Protein AF-A0A9E5BL23-F1 (afdb_monomer_lite)

Sequence (238 aa):
ISSIGPFWDANETWLVLGVGILLVAFPFAHGIVLTELYLPVAIMLAGLILRGVSFDFRAKVNLAQKPLWNFLFYFGSLVTAVSQGVMIGRHIIGYESGVLGWVFAALVGICLPAGYALLGATWLIMKTEGSLQLRAISWARASLWLTGLGIALISAATPYFSPEIMSRWFSYPNILWLAPIPIATAFLFLITDRALHQLKANPSQREWLPFTATVAIFWLSFFGIAYSLFPYLIVVNA

Structure (mmCIF, N/CA/C/O backbone):
data_AF-A0A9E5BL23-F1
#
_entry.id   AF-A0A9E5BL23-F1
#
loop_
_atom_site.group_PDB
_atom_site.id
_atom_site.type_symbol
_atom_site.label_atom_id
_atom_site.label_alt_id
_atom_site.label_comp_id
_atom_site.label_asym_id
_atom_site.label_entity_id
_atom_site.label_seq_id
_atom_site.pdbx_PDB_ins_code
_atom_site.Cartn_x
_atom_site.Cartn_y
_atom_site.Cartn_z
_atom_site.occupancy
_atom_site.B_iso_or_equiv
_atom_site.auth_seq_id
_atom_site.auth_comp_id
_atom_site.auth_asym_id
_atom_site.auth_atom_id
_atom_site.pdbx_PDB_model_num
ATOM 1 N N . ILE A 1 1 ? -6.843 -3.737 18.565 1.00 69.62 1 ILE A N 1
ATOM 2 C CA . ILE A 1 1 ? -5.814 -4.517 19.298 1.00 69.62 1 ILE A CA 1
ATOM 3 C C . ILE A 1 1 ? -6.341 -5.914 19.591 1.00 69.62 1 ILE A C 1
ATOM 5 O O . ILE A 1 1 ? -5.849 -6.841 18.971 1.00 69.62 1 ILE A O 1
ATOM 9 N N . SER A 1 2 ? -7.394 -6.085 20.400 1.00 79.25 2 SER A N 1
ATOM 10 C CA . SER A 1 2 ? -7.946 -7.426 20.681 1.00 79.25 2 SER A CA 1
ATOM 11 C C . SER A 1 2 ? -8.388 -8.192 19.425 1.00 79.25 2 SER A C 1
ATOM 13 O O . SER A 1 2 ? -8.199 -9.396 19.349 1.00 79.25 2 SER A O 1
ATOM 15 N N . SER A 1 3 ? -8.895 -7.492 18.403 1.00 80.25 3 SER A N 1
ATOM 16 C CA . SER A 1 3 ? -9.311 -8.091 17.125 1.00 80.25 3 SER A CA 1
ATOM 17 C C . SER A 1 3 ? -8.171 -8.610 16.239 1.00 80.25 3 SER A C 1
ATOM 19 O O . SER A 1 3 ? -8.448 -9.330 15.285 1.00 80.25 3 SER A O 1
ATOM 21 N N . ILE A 1 4 ? -6.920 -8.220 16.506 1.00 80.75 4 ILE A N 1
ATOM 22 C CA . ILE A 1 4 ? -5.746 -8.576 15.687 1.00 80.75 4 ILE A CA 1
ATOM 23 C C . ILE A 1 4 ? -4.696 -9.380 16.459 1.00 80.75 4 ILE A C 1
ATOM 25 O O . ILE A 1 4 ? -3.792 -9.921 15.837 1.00 80.75 4 ILE A O 1
ATOM 29 N N . GLY A 1 5 ? -4.812 -9.469 17.790 1.00 75.06 5 GLY A N 1
ATOM 30 C CA . GLY A 1 5 ? -3.800 -10.078 18.658 1.00 75.06 5 GLY A CA 1
ATOM 31 C C . GLY A 1 5 ? -3.347 -11.477 18.222 1.00 75.06 5 GLY A C 1
ATOM 32 O O . GLY A 1 5 ? -2.151 -11.660 18.044 1.00 75.06 5 GLY A O 1
ATOM 33 N N . PRO A 1 6 ? -4.259 -12.431 17.949 1.00 76.69 6 PRO A N 1
ATOM 34 C CA . PRO A 1 6 ? -3.874 -13.789 17.547 1.00 76.69 6 PRO A CA 1
ATOM 35 C C . PRO A 1 6 ? -3.125 -13.887 16.209 1.00 76.69 6 PRO A C 1
ATOM 37 O O . PRO A 1 6 ? -2.456 -14.881 15.955 1.00 76.69 6 PRO A O 1
ATOM 40 N N . PHE A 1 7 ? -3.263 -12.889 15.334 1.00 80.38 7 PHE A N 1
ATOM 41 C CA . PHE A 1 7 ? -2.716 -12.914 13.971 1.00 80.38 7 PHE A CA 1
ATOM 42 C C . PHE A 1 7 ? -1.472 -12.038 13.815 1.00 80.38 7 PHE A C 1
ATOM 44 O O . PHE A 1 7 ? -0.837 -12.049 12.763 1.00 80.38 7 PHE A O 1
ATOM 51 N N . TRP A 1 8 ? -1.145 -11.246 14.835 1.00 79.06 8 TRP A N 1
ATOM 52 C CA . TRP A 1 8 ? -0.067 -10.273 14.778 1.00 79.06 8 TRP A CA 1
ATOM 53 C C . TRP A 1 8 ? 1.294 -10.921 14.545 1.00 79.06 8 TRP A C 1
ATOM 55 O O . TRP A 1 8 ? 1.944 -10.620 13.544 1.00 79.06 8 TRP A O 1
ATOM 65 N N . ASP A 1 9 ? 1.672 -11.846 15.428 1.00 75.69 9 ASP A N 1
ATOM 66 C CA . ASP A 1 9 ? 2.969 -12.520 15.368 1.00 75.69 9 ASP A CA 1
ATOM 67 C C . ASP A 1 9 ? 3.116 -13.289 14.050 1.00 75.69 9 ASP A C 1
ATOM 69 O O . ASP A 1 9 ? 4.151 -13.222 13.390 1.00 75.69 9 ASP A O 1
ATOM 73 N N . ALA A 1 10 ? 2.036 -13.928 13.586 1.00 81.44 10 ALA A N 1
ATOM 74 C CA . ALA A 1 10 ? 2.005 -14.612 12.296 1.00 81.44 10 ALA A CA 1
ATOM 75 C C . ALA A 1 10 ? 2.261 -13.652 11.120 1.00 81.44 10 ALA A C 1
ATOM 77 O O . ALA A 1 10 ? 2.988 -13.998 10.190 1.00 81.44 10 ALA A O 1
ATOM 78 N N . ASN A 1 11 ? 1.730 -12.429 11.157 1.00 85.88 11 ASN A N 1
ATOM 79 C CA . ASN A 1 11 ? 1.964 -11.442 10.101 1.00 85.88 11 ASN A CA 1
ATOM 80 C C . ASN A 1 11 ? 3.426 -10.977 10.031 1.00 85.88 11 ASN A C 1
ATOM 82 O O . ASN A 1 11 ? 3.915 -10.698 8.937 1.00 85.88 11 ASN A O 1
ATOM 86 N N . GLU A 1 12 ? 4.144 -10.923 11.155 1.00 82.94 12 GLU A N 1
ATOM 87 C CA . GLU A 1 12 ? 5.575 -10.588 11.146 1.00 82.94 12 GLU A CA 1
ATOM 88 C C . GLU A 1 12 ? 6.421 -11.698 10.505 1.00 82.94 12 GLU A C 1
ATOM 90 O O . GLU A 1 12 ? 7.377 -11.402 9.783 1.00 82.94 12 GLU A O 1
ATOM 95 N N . THR A 1 13 ? 6.025 -12.968 10.664 1.00 87.94 13 THR A N 1
ATOM 96 C CA . THR A 1 13 ? 6.749 -14.096 10.048 1.00 87.94 13 THR A CA 1
ATOM 97 C C . THR A 1 13 ? 6.761 -14.044 8.521 1.00 87.94 13 THR A C 1
ATOM 99 O O . THR A 1 13 ? 7.768 -14.408 7.917 1.00 87.94 13 THR A O 1
ATOM 102 N N . TRP A 1 14 ? 5.703 -13.526 7.883 1.00 90.44 14 TRP A N 1
ATOM 103 C CA . TRP A 1 14 ? 5.644 -13.386 6.423 1.00 90.44 14 TRP A CA 1
ATOM 104 C C . TRP A 1 14 ? 6.716 -12.441 5.879 1.00 90.44 14 TRP A C 1
ATOM 106 O O . TRP A 1 14 ? 7.295 -12.711 4.827 1.00 90.44 14 TRP A O 1
ATOM 116 N N . LEU A 1 15 ? 7.011 -11.354 6.599 1.00 88.50 15 LEU A N 1
ATOM 117 C CA . LEU A 1 15 ? 8.057 -10.409 6.207 1.00 88.50 15 LEU A CA 1
ATOM 118 C C . LEU A 1 15 ? 9.433 -11.075 6.273 1.00 88.50 15 LEU A C 1
ATOM 120 O O . LEU A 1 15 ? 10.205 -10.994 5.318 1.00 88.50 15 LEU A O 1
ATOM 124 N N . VAL A 1 16 ? 9.717 -11.771 7.377 1.00 90.06 16 VAL A N 1
ATOM 125 C CA . VAL A 1 16 ? 10.986 -12.487 7.573 1.00 90.06 16 VAL A CA 1
ATOM 126 C C . VAL A 1 16 ? 11.158 -13.583 6.522 1.00 90.06 16 VAL A C 1
ATOM 128 O O . VAL A 1 16 ? 12.227 -13.701 5.924 1.00 90.06 16 VAL A O 1
ATOM 131 N N . LEU A 1 17 ? 10.093 -14.339 6.244 1.00 92.94 17 LEU A N 1
ATOM 132 C CA . LEU A 1 17 ? 10.084 -15.365 5.207 1.00 92.94 17 LEU A CA 1
ATOM 133 C C . LEU A 1 17 ? 10.371 -14.767 3.825 1.00 92.94 17 LEU A C 1
ATOM 135 O O . LEU A 1 17 ? 11.197 -15.308 3.096 1.00 92.94 17 LEU A O 1
ATOM 139 N N . GLY A 1 18 ? 9.743 -13.641 3.474 1.00 89.94 18 GLY A N 1
ATOM 140 C CA . GLY A 1 18 ? 9.972 -12.964 2.195 1.00 89.94 18 GLY A CA 1
ATOM 141 C C . GLY A 1 18 ? 11.434 -12.550 1.995 1.00 89.94 18 GLY A C 1
ATOM 142 O O . GLY A 1 18 ? 12.009 -12.815 0.939 1.00 89.94 18 GLY A O 1
ATOM 143 N N . VAL A 1 19 ? 12.062 -11.972 3.025 1.00 90.75 19 VAL A N 1
ATOM 144 C CA . VAL A 1 19 ? 13.492 -11.612 2.996 1.00 90.75 19 VAL A CA 1
ATOM 145 C C . VAL A 1 19 ? 14.374 -12.860 2.892 1.00 90.75 19 VAL A C 1
ATOM 147 O O . VAL A 1 19 ? 15.302 -12.889 2.084 1.00 90.75 19 VAL A O 1
ATOM 150 N N . GLY A 1 20 ? 14.065 -13.913 3.655 1.00 93.00 20 GLY A N 1
ATOM 151 C CA . GLY A 1 20 ? 14.799 -15.180 3.617 1.00 93.00 20 GLY A CA 1
ATOM 152 C C . GLY A 1 20 ? 14.733 -15.870 2.252 1.00 93.00 20 GLY A C 1
ATOM 153 O O . GLY A 1 20 ? 15.757 -16.325 1.745 1.00 93.00 20 GLY A O 1
ATOM 154 N N . ILE A 1 21 ? 13.557 -15.893 1.616 1.00 93.94 21 ILE A N 1
ATOM 155 C CA . ILE A 1 21 ? 13.384 -16.436 0.262 1.00 93.94 21 ILE A CA 1
ATOM 156 C C . ILE A 1 21 ? 14.199 -15.622 -0.743 1.00 93.94 21 ILE A C 1
ATOM 158 O O . ILE A 1 21 ? 14.901 -16.214 -1.560 1.00 93.94 21 ILE A O 1
ATOM 162 N N . LEU A 1 22 ? 14.150 -14.287 -0.675 1.00 91.88 22 LEU A N 1
ATOM 163 C CA . LEU A 1 22 ? 14.922 -13.431 -1.578 1.00 91.88 22 LEU A CA 1
ATOM 164 C C . LEU A 1 22 ? 16.430 -13.690 -1.441 1.00 91.88 22 LEU A C 1
ATOM 166 O O . LEU A 1 22 ? 17.118 -13.813 -2.450 1.00 91.88 22 LEU A O 1
ATOM 170 N N . LEU A 1 23 ? 16.929 -13.830 -0.209 1.00 93.44 23 LEU A N 1
ATOM 171 C CA . LEU A 1 23 ? 18.334 -14.133 0.069 1.00 93.44 23 LEU A CA 1
ATOM 172 C C . LEU A 1 23 ? 18.762 -15.498 -0.488 1.00 93.44 23 LEU A C 1
ATOM 174 O O . LEU A 1 23 ? 19.822 -15.599 -1.101 1.00 93.44 23 LEU A O 1
ATOM 178 N N . VAL A 1 24 ? 17.960 -16.544 -0.267 1.00 95.50 24 VAL A N 1
ATOM 179 C CA . VAL A 1 24 ? 18.321 -17.924 -0.638 1.00 95.50 24 VAL A CA 1
ATOM 180 C C . VAL A 1 24 ? 18.142 -18.176 -2.134 1.00 95.50 24 VAL A C 1
ATOM 182 O O . VAL A 1 24 ? 19.016 -18.769 -2.761 1.00 95.50 24 VAL A O 1
ATOM 185 N N . ALA A 1 25 ? 17.026 -17.735 -2.717 1.00 94.69 25 ALA A N 1
ATOM 186 C CA . ALA A 1 25 ? 16.715 -17.989 -4.122 1.00 94.69 25 ALA A CA 1
ATOM 187 C C . ALA A 1 25 ? 17.406 -16.998 -5.074 1.00 94.69 25 ALA A C 1
ATOM 189 O O . ALA A 1 25 ? 17.759 -17.374 -6.190 1.00 94.69 25 ALA A O 1
ATOM 190 N N . PHE A 1 26 ? 17.620 -15.745 -4.648 1.00 93.69 26 PHE A N 1
ATOM 191 C CA . PHE A 1 26 ? 18.145 -14.667 -5.495 1.00 93.69 26 PHE A CA 1
ATOM 192 C C . PHE A 1 26 ? 19.177 -13.786 -4.761 1.00 93.69 26 PHE A C 1
ATOM 194 O O . PHE A 1 26 ? 18.980 -12.574 -4.623 1.00 93.69 26 PHE A O 1
ATOM 201 N N . PRO A 1 27 ? 20.321 -14.349 -4.326 1.00 92.94 27 PRO A N 1
ATOM 202 C CA . PRO A 1 27 ? 21.291 -13.651 -3.475 1.00 92.94 27 PRO A CA 1
ATOM 203 C C . PRO A 1 27 ? 21.852 -12.365 -4.100 1.00 92.94 27 PRO A C 1
ATOM 205 O O . PRO A 1 27 ? 22.079 -11.380 -3.398 1.00 92.94 27 PRO A O 1
ATOM 208 N N . PHE A 1 28 ? 22.034 -12.335 -5.425 1.00 91.06 28 PHE A N 1
ATOM 209 C CA . PHE A 1 28 ? 22.492 -11.134 -6.130 1.00 91.06 28 PHE A CA 1
ATOM 210 C C . PHE A 1 28 ? 21.448 -10.007 -6.089 1.00 91.06 28 PHE A C 1
ATOM 212 O O . PHE A 1 28 ? 21.776 -8.867 -5.759 1.00 91.06 28 PHE A O 1
ATOM 219 N N . ALA A 1 29 ? 20.177 -10.333 -6.353 1.00 90.56 29 ALA A N 1
ATOM 220 C CA . ALA A 1 29 ? 19.086 -9.367 -6.267 1.00 90.56 29 ALA A CA 1
ATOM 221 C C . ALA A 1 29 ? 18.902 -8.868 -4.826 1.00 90.56 29 ALA A C 1
ATOM 223 O O . ALA A 1 29 ? 18.747 -7.669 -4.612 1.00 90.56 29 ALA A O 1
ATOM 224 N N . HIS A 1 30 ? 18.998 -9.765 -3.837 1.00 92.38 30 HIS A N 1
ATOM 225 C CA . HIS A 1 30 ? 18.982 -9.403 -2.420 1.00 92.38 30 HIS A CA 1
ATOM 226 C C . HIS A 1 30 ? 20.052 -8.352 -2.083 1.00 92.38 30 HIS A C 1
ATOM 228 O O . HIS A 1 30 ? 19.751 -7.375 -1.399 1.00 92.38 30 HIS A O 1
ATOM 234 N N . GLY A 1 31 ? 21.282 -8.528 -2.581 1.00 92.00 31 GLY A N 1
ATOM 235 C CA . GLY A 1 31 ? 22.375 -7.574 -2.386 1.00 92.00 31 GLY A CA 1
ATOM 236 C C . GLY A 1 31 ? 22.027 -6.172 -2.887 1.00 92.00 31 GLY A C 1
ATOM 237 O O . GLY A 1 31 ? 22.097 -5.218 -2.119 1.00 92.00 31 GLY A O 1
ATOM 238 N N . ILE A 1 32 ? 21.568 -6.057 -4.138 1.00 92.00 32 ILE A N 1
ATOM 239 C CA . ILE A 1 32 ? 21.189 -4.766 -4.738 1.00 92.00 32 ILE A CA 1
ATOM 240 C C . ILE A 1 32 ? 20.042 -4.114 -3.961 1.00 92.00 32 ILE A C 1
ATOM 242 O O . ILE A 1 32 ? 20.137 -2.950 -3.574 1.00 92.00 32 ILE A O 1
ATOM 246 N N . VAL A 1 33 ? 18.970 -4.870 -3.700 1.00 92.56 33 VAL A N 1
ATOM 247 C CA . VAL A 1 33 ? 17.777 -4.368 -3.003 1.00 92.56 33 VAL A CA 1
ATOM 248 C C . VAL A 1 33 ? 18.148 -3.827 -1.623 1.00 92.56 33 VAL A C 1
ATOM 250 O O . VAL A 1 33 ? 17.702 -2.743 -1.256 1.00 92.56 33 VAL A O 1
ATOM 253 N N . LEU A 1 34 ? 18.969 -4.553 -0.858 1.00 91.19 34 LEU A N 1
ATOM 254 C CA . LEU A 1 34 ? 19.358 -4.136 0.488 1.00 91.19 34 LEU A CA 1
ATOM 255 C C . LEU A 1 34 ? 20.302 -2.930 0.474 1.00 91.19 34 LEU A C 1
ATOM 257 O O . LEU A 1 34 ? 20.190 -2.079 1.352 1.00 91.19 34 LEU A O 1
ATOM 261 N N . THR A 1 35 ? 21.200 -2.827 -0.509 1.00 93.06 35 THR A N 1
ATOM 262 C CA . THR A 1 35 ? 22.071 -1.655 -0.667 1.00 93.06 35 THR A CA 1
ATOM 263 C C . THR A 1 35 ? 21.257 -0.404 -0.996 1.00 93.06 35 THR A C 1
ATOM 265 O O . THR A 1 35 ? 21.390 0.609 -0.312 1.00 93.06 35 THR A O 1
ATOM 268 N N . GLU A 1 36 ? 20.358 -0.487 -1.976 1.00 93.38 36 GLU A N 1
ATOM 269 C CA . GLU A 1 36 ? 19.529 0.644 -2.411 1.00 93.38 36 GLU A CA 1
ATOM 270 C C . GLU A 1 36 ? 18.476 1.058 -1.376 1.00 93.38 36 GLU A C 1
ATOM 272 O O . GLU A 1 36 ? 18.097 2.227 -1.279 1.00 93.38 36 GLU A O 1
ATOM 277 N N . LEU A 1 37 ? 17.986 0.101 -0.586 1.00 94.56 37 LEU A N 1
ATOM 278 C CA . LEU A 1 37 ? 16.935 0.319 0.407 1.00 94.56 37 LEU A CA 1
ATOM 279 C C . LEU A 1 37 ? 17.451 0.280 1.848 1.00 94.56 37 LEU A C 1
ATOM 281 O O . LEU A 1 37 ? 16.637 0.195 2.767 1.00 94.56 37 LEU A O 1
ATOM 285 N N . TYR A 1 38 ? 18.765 0.392 2.067 1.00 94.31 38 TYR A N 1
ATOM 286 C CA . TYR A 1 38 ? 19.376 0.276 3.396 1.00 94.31 38 TYR A CA 1
ATOM 287 C C . TYR A 1 38 ? 18.695 1.181 4.430 1.00 94.31 38 TYR A C 1
ATOM 289 O O . TYR A 1 38 ? 18.251 0.717 5.483 1.00 94.31 38 TYR A O 1
ATOM 297 N N . LEU A 1 39 ? 18.557 2.472 4.110 1.00 94.62 39 LEU A N 1
ATOM 298 C CA . LEU A 1 39 ? 17.979 3.448 5.030 1.00 94.62 39 LEU A CA 1
ATOM 299 C C . LEU A 1 39 ? 16.469 3.217 5.266 1.00 94.62 39 LEU A C 1
ATOM 301 O O . LEU A 1 39 ? 16.077 3.122 6.432 1.00 94.62 39 LEU A O 1
ATOM 305 N N . PRO A 1 40 ? 15.614 3.056 4.230 1.00 95.31 40 PRO A N 1
ATOM 306 C CA . PRO A 1 40 ? 14.214 2.672 4.429 1.00 95.31 40 PRO A CA 1
ATOM 307 C C . PRO A 1 40 ? 14.029 1.394 5.257 1.00 95.31 40 PRO A C 1
ATOM 309 O O . PRO A 1 40 ? 13.174 1.371 6.144 1.00 95.31 40 PRO A O 1
ATOM 312 N N . VAL A 1 41 ? 14.846 0.360 5.019 1.00 95.44 41 VAL A N 1
ATOM 313 C CA . VAL A 1 41 ? 14.803 -0.909 5.762 1.00 95.44 41 VAL A CA 1
ATOM 314 C C . VAL A 1 41 ? 15.188 -0.696 7.224 1.00 95.44 41 VAL A C 1
ATOM 316 O O . VAL A 1 41 ? 14.463 -1.147 8.107 1.00 95.44 41 VAL A O 1
ATOM 319 N N . ALA A 1 42 ? 16.267 0.036 7.510 1.00 96.38 42 ALA A N 1
ATOM 320 C CA . ALA A 1 42 ? 16.677 0.336 8.882 1.00 96.38 42 ALA A CA 1
ATOM 321 C C . ALA A 1 42 ? 15.578 1.085 9.659 1.00 96.38 42 ALA 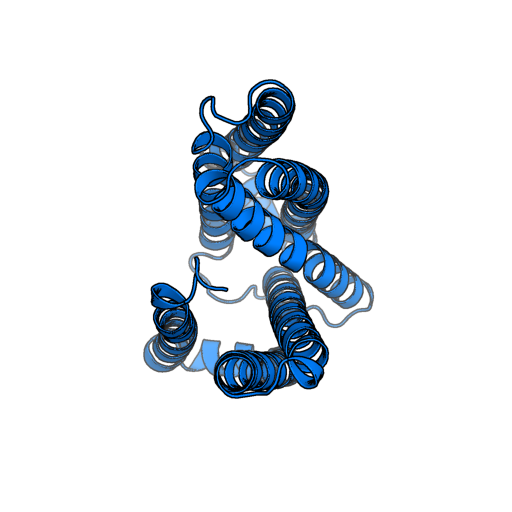A C 1
ATOM 323 O O . ALA A 1 42 ? 15.244 0.720 10.789 1.00 96.38 42 ALA A O 1
ATOM 324 N N . ILE A 1 43 ? 14.954 2.086 9.029 1.00 97.19 43 ILE A N 1
ATOM 325 C CA . ILE A 1 43 ? 13.832 2.837 9.611 1.00 97.19 43 ILE A CA 1
ATOM 326 C C . ILE A 1 43 ? 12.613 1.924 9.817 1.00 97.19 43 ILE A C 1
ATOM 328 O O . ILE A 1 43 ? 11.962 1.983 10.862 1.00 97.19 43 ILE A O 1
ATOM 332 N N . MET A 1 44 ? 12.318 1.046 8.852 1.00 96.12 44 MET A N 1
ATOM 333 C CA . MET A 1 44 ? 11.226 0.077 8.952 1.00 96.12 44 MET A CA 1
ATOM 334 C C . MET A 1 44 ? 11.418 -0.858 10.151 1.00 96.12 44 MET A C 1
ATOM 336 O O . MET A 1 44 ? 10.468 -1.062 10.907 1.00 96.12 44 MET A O 1
ATOM 340 N N . LEU A 1 45 ? 12.632 -1.389 10.343 1.00 95.38 45 LEU A N 1
ATOM 341 C CA . LEU A 1 45 ? 12.984 -2.266 11.464 1.00 95.38 45 LEU A CA 1
ATOM 342 C C . LEU A 1 45 ? 12.837 -1.550 12.809 1.00 95.38 45 LEU A C 1
ATOM 344 O O . LEU A 1 45 ? 12.245 -2.109 13.730 1.00 95.38 45 LEU A O 1
ATOM 348 N N . ALA A 1 46 ? 13.293 -0.298 12.918 1.00 96.81 46 ALA A N 1
ATOM 349 C CA . ALA A 1 46 ? 13.080 0.507 14.120 1.00 96.81 46 ALA A CA 1
ATOM 350 C C . ALA A 1 46 ? 11.579 0.696 14.424 1.00 96.81 46 ALA A C 1
ATOM 352 O O . ALA A 1 46 ? 11.153 0.550 15.572 1.00 96.81 46 ALA A O 1
ATOM 353 N N . GLY A 1 47 ? 10.767 0.950 13.391 1.00 96.38 47 GLY A N 1
ATOM 354 C CA . GLY A 1 47 ? 9.308 1.017 13.504 1.00 96.38 47 GLY A CA 1
ATOM 355 C C . GLY A 1 47 ? 8.685 -0.300 13.977 1.00 96.38 47 GLY A C 1
ATOM 356 O O . GLY A 1 47 ? 7.858 -0.284 14.889 1.00 96.38 47 GLY A O 1
ATOM 357 N N . LEU A 1 48 ? 9.128 -1.439 13.430 1.00 94.12 48 LEU A N 1
ATOM 358 C CA . LEU A 1 48 ? 8.661 -2.776 13.816 1.00 94.12 48 LEU A CA 1
ATOM 359 C C . LEU A 1 48 ? 8.992 -3.094 15.278 1.00 94.12 48 LEU A C 1
ATOM 361 O O . LEU A 1 48 ? 8.111 -3.535 16.014 1.00 94.12 48 LEU A O 1
ATOM 365 N N . ILE A 1 49 ? 10.216 -2.794 15.724 1.00 94.19 49 ILE A N 1
ATOM 366 C CA . ILE A 1 49 ? 10.629 -2.961 17.125 1.00 94.19 49 ILE A CA 1
ATOM 367 C C . ILE A 1 49 ? 9.736 -2.120 18.040 1.00 94.19 49 ILE A C 1
ATOM 369 O O . ILE A 1 49 ? 9.172 -2.637 19.004 1.00 94.19 49 ILE A O 1
ATOM 373 N N . LEU A 1 50 ? 9.555 -0.832 17.724 1.00 94.56 50 LEU A N 1
ATOM 374 C CA . LEU A 1 50 ? 8.729 0.062 18.534 1.00 94.56 50 LEU A CA 1
ATOM 375 C C . LEU A 1 50 ? 7.286 -0.445 18.641 1.00 94.56 50 LEU A C 1
ATOM 377 O O . LEU A 1 50 ? 6.679 -0.412 19.713 1.00 94.56 50 LEU A O 1
ATOM 381 N N . ARG A 1 51 ? 6.748 -0.931 17.524 1.00 91.69 51 ARG A N 1
ATOM 382 C CA . ARG A 1 51 ? 5.401 -1.484 17.394 1.00 91.69 51 ARG A CA 1
ATOM 383 C C . ARG A 1 51 ? 5.219 -2.747 18.244 1.00 91.69 51 ARG A C 1
ATOM 385 O O . ARG A 1 51 ? 4.252 -2.807 19.003 1.00 91.69 51 ARG A O 1
ATOM 392 N N . GLY A 1 52 ? 6.158 -3.694 18.173 1.00 89.81 52 GLY A N 1
ATOM 393 C CA . GLY A 1 52 ? 6.148 -4.935 18.958 1.00 89.81 52 GLY A CA 1
ATOM 394 C C . GLY A 1 52 ? 6.270 -4.680 20.461 1.00 89.81 52 GLY A C 1
ATOM 395 O O . GLY A 1 52 ? 5.404 -5.086 21.234 1.00 89.81 52 GLY A O 1
ATOM 396 N N . VAL A 1 53 ? 7.264 -3.884 20.875 1.00 91.50 53 VAL A N 1
ATOM 397 C CA . VAL A 1 53 ? 7.453 -3.509 22.289 1.00 91.50 53 VAL A CA 1
ATOM 398 C C . VAL A 1 53 ? 6.207 -2.810 22.836 1.00 91.50 53 VAL A C 1
ATOM 400 O O . VAL A 1 53 ? 5.746 -3.112 23.937 1.00 91.50 53 VAL A O 1
ATOM 403 N N . SER A 1 54 ? 5.605 -1.908 22.058 1.00 90.50 54 SER A N 1
ATOM 404 C CA . SER A 1 54 ? 4.406 -1.191 22.497 1.00 90.50 54 SER A CA 1
ATOM 405 C C . SER A 1 54 ? 3.201 -2.105 22.697 1.00 90.50 54 SER A C 1
ATOM 407 O O . SER A 1 54 ? 2.408 -1.865 23.609 1.00 90.50 54 SER A O 1
ATOM 409 N N . PHE A 1 55 ? 3.050 -3.145 21.875 1.00 86.31 55 PHE A N 1
ATOM 410 C CA . PHE A 1 55 ? 1.956 -4.106 21.994 1.00 86.31 55 PHE A CA 1
ATOM 411 C C . PHE A 1 55 ? 2.035 -4.882 23.318 1.00 86.31 55 PHE A C 1
ATOM 413 O O . PHE A 1 55 ? 1.064 -4.890 24.083 1.00 86.31 55 PHE A O 1
ATOM 420 N N . ASP A 1 56 ? 3.213 -5.423 23.638 1.00 86.62 56 ASP A N 1
ATOM 421 C CA . ASP A 1 56 ? 3.450 -6.202 24.857 1.00 86.62 56 ASP A CA 1
ATOM 422 C C . ASP A 1 56 ? 3.369 -5.358 26.130 1.00 86.62 56 ASP A C 1
ATOM 424 O O . ASP A 1 56 ? 2.753 -5.758 27.124 1.00 86.62 56 ASP A O 1
ATOM 428 N N . PHE A 1 57 ? 3.969 -4.165 26.122 1.00 88.06 57 PHE A N 1
ATOM 429 C CA . PHE A 1 57 ? 3.982 -3.296 27.298 1.00 88.06 57 PHE A CA 1
ATOM 430 C C . PHE A 1 57 ? 2.603 -2.709 27.587 1.00 88.06 57 PHE A C 1
ATOM 432 O O . PHE A 1 57 ? 2.198 -2.632 28.748 1.00 88.06 57 PHE A O 1
ATOM 439 N N . ARG A 1 58 ? 1.813 -2.376 26.560 1.00 86.88 58 ARG A N 1
ATOM 440 C CA . ARG A 1 58 ? 0.446 -1.874 26.753 1.00 86.88 58 ARG A CA 1
ATOM 441 C C . ARG A 1 58 ? -0.434 -2.845 27.551 1.00 86.88 58 ARG A C 1
ATOM 443 O O . ARG A 1 58 ? -1.328 -2.393 28.271 1.00 86.88 58 ARG A O 1
ATOM 450 N N . ALA A 1 59 ? -0.213 -4.155 27.420 1.00 82.81 59 ALA A N 1
ATOM 451 C CA . ALA A 1 59 ? -0.950 -5.169 28.173 1.00 82.81 59 ALA A CA 1
ATOM 452 C C . ALA A 1 59 ? -0.574 -5.202 29.667 1.00 82.81 59 ALA A C 1
ATOM 454 O O . ALA A 1 59 ? -1.403 -5.583 30.489 1.00 82.81 59 ALA A O 1
ATOM 455 N N . LYS A 1 60 ? 0.644 -4.768 30.018 1.00 86.81 60 LYS A N 1
ATOM 456 C CA . LYS A 1 60 ? 1.237 -4.887 31.362 1.00 86.81 60 LYS A CA 1
ATOM 457 C C . LYS A 1 60 ? 1.189 -3.594 32.186 1.00 86.81 60 LYS A C 1
ATOM 459 O O . LYS A 1 60 ? 1.372 -3.641 33.397 1.00 86.81 60 LYS A O 1
ATOM 464 N N . VAL A 1 61 ? 0.965 -2.442 31.553 1.00 90.00 61 VAL A N 1
ATOM 465 C CA . VAL A 1 61 ? 1.040 -1.125 32.211 1.00 90.00 61 VAL A CA 1
ATOM 466 C C . VAL A 1 61 ? -0.283 -0.608 32.783 1.00 90.00 61 VAL A C 1
ATOM 468 O O . VAL A 1 61 ? -1.381 -0.899 32.294 1.00 90.00 61 VAL A O 1
ATOM 471 N N . ASN A 1 62 ? -0.150 0.254 33.795 1.00 88.06 62 ASN A N 1
ATOM 472 C CA . ASN A 1 62 ? -1.250 0.975 34.432 1.00 88.06 62 ASN A CA 1
ATOM 473 C C . ASN A 1 62 ? -2.004 1.875 33.439 1.00 88.06 62 ASN A C 1
ATOM 475 O O . ASN A 1 62 ? -1.448 2.352 32.447 1.00 88.06 62 ASN A O 1
ATOM 479 N N . LEU A 1 63 ? -3.275 2.169 33.743 1.00 85.25 63 LEU A N 1
ATOM 480 C CA . LEU A 1 63 ? -4.167 2.952 32.874 1.00 85.25 63 LEU A CA 1
ATOM 481 C C . LEU A 1 63 ? -3.575 4.306 32.446 1.00 85.25 63 LEU A C 1
ATOM 483 O O . LEU A 1 63 ? -3.726 4.680 31.286 1.00 85.25 63 LEU A O 1
ATOM 487 N N . ALA A 1 64 ? -2.844 4.987 33.334 1.00 91.00 64 ALA A N 1
ATOM 488 C CA . ALA A 1 64 ? -2.224 6.285 33.060 1.00 91.00 64 ALA A CA 1
ATOM 489 C C . ALA A 1 64 ? -1.161 6.249 31.943 1.00 91.00 64 ALA A C 1
ATOM 491 O O . ALA A 1 64 ? -0.967 7.242 31.250 1.00 91.00 64 ALA A O 1
ATOM 492 N N . GLN A 1 65 ? -0.493 5.110 31.733 1.00 89.12 65 GLN A N 1
ATOM 493 C CA . GLN A 1 65 ? 0.567 4.968 30.727 1.00 89.12 65 GLN A CA 1
ATOM 494 C C . GLN A 1 65 ? 0.049 4.425 29.388 1.00 89.12 65 GLN A C 1
ATOM 496 O O . GLN A 1 65 ? 0.734 4.532 28.372 1.00 89.12 65 GLN A O 1
ATOM 501 N N . LYS A 1 66 ? -1.171 3.870 29.339 1.00 88.56 66 LYS A N 1
ATOM 502 C CA . LYS A 1 66 ? -1.750 3.304 28.106 1.00 88.56 66 LYS A CA 1
ATOM 503 C C . LYS A 1 66 ? -1.809 4.286 26.922 1.00 88.56 66 LYS A C 1
ATOM 505 O O . LYS A 1 66 ? -1.582 3.821 25.805 1.00 88.56 66 LYS A O 1
ATOM 510 N N . PRO A 1 67 ? -2.081 5.599 27.095 1.00 92.62 67 PRO A N 1
ATOM 511 C CA . PRO A 1 67 ? -2.065 6.550 25.981 1.00 92.62 67 PRO A CA 1
ATOM 512 C C . PRO A 1 67 ? -0.701 6.655 25.291 1.00 92.62 67 PRO A C 1
ATOM 514 O O . PRO A 1 67 ? -0.652 6.667 24.064 1.00 92.62 67 PRO A O 1
ATOM 517 N N . LEU A 1 68 ? 0.393 6.649 26.061 1.00 92.75 68 LEU A N 1
ATOM 518 C CA . LEU A 1 68 ? 1.752 6.679 25.519 1.00 92.75 68 LEU A CA 1
ATOM 519 C C . LEU A 1 68 ? 2.017 5.447 24.647 1.00 92.75 68 LEU A C 1
ATOM 521 O O . LEU A 1 68 ? 2.430 5.579 23.501 1.00 92.75 68 LEU A O 1
ATOM 525 N N . TRP A 1 69 ? 1.703 4.251 25.146 1.00 92.81 69 TRP A N 1
ATOM 526 C CA . TRP A 1 69 ? 1.909 3.010 24.391 1.00 92.81 69 TRP A CA 1
ATOM 527 C C . TRP A 1 69 ? 0.989 2.884 23.171 1.00 92.81 69 TRP A C 1
ATOM 529 O O . TRP A 1 69 ? 1.403 2.345 22.150 1.00 92.81 69 TRP A O 1
ATOM 539 N N . ASN A 1 70 ? -0.234 3.428 23.226 1.00 92.69 70 ASN A N 1
ATOM 540 C CA . ASN A 1 70 ? -1.088 3.546 22.039 1.00 92.69 70 ASN A CA 1
ATOM 541 C C . ASN A 1 70 ? -0.439 4.437 20.972 1.00 92.69 70 ASN A C 1
ATOM 543 O O . ASN A 1 70 ? -0.479 4.102 19.790 1.00 92.69 70 ASN A O 1
ATOM 547 N N . PHE A 1 71 ? 0.144 5.566 21.388 1.00 94.75 71 PHE A N 1
ATOM 548 C CA . PHE A 1 71 ? 0.823 6.486 20.483 1.00 94.75 71 PHE A CA 1
ATOM 549 C C . PHE A 1 71 ? 2.074 5.852 19.869 1.00 94.75 71 PHE A C 1
ATOM 551 O O . PHE A 1 71 ? 2.232 5.905 18.655 1.00 94.75 71 PHE A O 1
ATOM 558 N N . LEU A 1 72 ? 2.919 5.196 20.669 1.00 95.50 72 LEU A N 1
ATOM 559 C CA . LEU A 1 72 ? 4.114 4.509 20.170 1.00 95.50 72 LEU A CA 1
ATOM 560 C C . LEU A 1 72 ? 3.762 3.353 19.223 1.00 95.50 72 LEU A C 1
ATOM 562 O O . LEU A 1 72 ? 4.400 3.204 18.184 1.00 95.50 72 LEU A O 1
ATOM 566 N N . PHE A 1 73 ? 2.698 2.597 19.514 1.00 93.50 73 PHE A N 1
ATOM 567 C CA . PHE A 1 73 ? 2.186 1.566 18.607 1.00 93.50 73 PHE A CA 1
ATOM 568 C C . PHE A 1 73 ? 1.730 2.160 17.266 1.00 93.50 73 PHE A C 1
ATOM 570 O O . PHE A 1 73 ? 2.070 1.636 16.202 1.00 93.50 73 PHE A O 1
ATOM 577 N N . TYR A 1 74 ? 0.976 3.262 17.307 1.00 94.94 74 TYR A N 1
ATOM 578 C CA . TYR A 1 74 ? 0.542 3.986 16.112 1.00 94.94 74 TYR A CA 1
ATOM 579 C C . TYR A 1 74 ? 1.736 4.523 15.316 1.00 94.94 74 TYR A C 1
ATOM 581 O O . TYR A 1 74 ? 1.828 4.280 14.116 1.00 94.94 74 TYR A O 1
ATOM 589 N N . PHE A 1 75 ? 2.665 5.206 15.984 1.00 96.94 75 PHE A N 1
ATOM 590 C CA . PHE A 1 75 ? 3.829 5.816 15.355 1.00 96.94 75 PHE A CA 1
ATOM 591 C C . PHE A 1 75 ? 4.742 4.762 14.725 1.00 96.94 75 PHE A C 1
ATOM 593 O O . PHE A 1 75 ? 5.095 4.894 13.558 1.00 96.94 75 PHE A O 1
ATOM 600 N N . GLY A 1 76 ? 5.046 3.674 15.441 1.00 96.31 76 GLY A N 1
ATOM 601 C CA . GLY A 1 76 ? 5.814 2.551 14.898 1.00 96.31 76 GLY A CA 1
ATOM 602 C C . GLY A 1 76 ? 5.141 1.930 13.672 1.00 96.31 76 GLY A C 1
ATOM 603 O O . GLY A 1 76 ? 5.787 1.739 12.647 1.00 96.31 76 GLY A O 1
ATOM 604 N N . SER A 1 77 ? 3.821 1.711 13.729 1.00 95.75 77 SER A N 1
ATOM 605 C CA . SER A 1 77 ? 3.047 1.200 12.586 1.00 95.75 77 SER A CA 1
ATOM 606 C C . SER A 1 77 ? 3.084 2.141 11.380 1.00 95.75 77 SER A C 1
ATOM 608 O O . SER A 1 77 ? 3.223 1.680 10.248 1.00 95.75 77 SER A O 1
ATOM 610 N N . LEU A 1 78 ? 2.970 3.452 11.616 1.00 97.25 78 LEU A N 1
ATOM 611 C CA . LEU A 1 78 ? 3.019 4.465 10.568 1.00 97.25 78 LEU A CA 1
ATOM 612 C C . LEU A 1 78 ? 4.404 4.522 9.920 1.00 97.25 78 LEU A C 1
ATOM 614 O O . LEU A 1 78 ? 4.493 4.483 8.699 1.00 97.25 78 LEU A O 1
ATOM 618 N N . VAL A 1 79 ? 5.472 4.560 10.721 1.00 97.75 79 VAL A N 1
ATOM 619 C CA . VAL A 1 79 ? 6.859 4.577 10.234 1.00 97.75 79 VAL A CA 1
ATOM 620 C C . VAL A 1 79 ? 7.146 3.341 9.384 1.00 97.75 79 VAL A C 1
ATOM 622 O O . VAL A 1 79 ? 7.626 3.475 8.262 1.00 97.75 79 VAL A O 1
ATOM 625 N N . THR A 1 80 ? 6.780 2.147 9.859 1.00 96.81 80 THR A N 1
ATOM 626 C CA . THR A 1 80 ? 6.924 0.906 9.085 1.00 96.81 80 THR A CA 1
ATOM 627 C C . THR A 1 80 ? 6.172 0.978 7.754 1.00 96.81 80 THR A C 1
ATOM 629 O O . THR A 1 80 ? 6.740 0.644 6.715 1.00 96.81 80 THR A O 1
ATOM 632 N N . ALA A 1 81 ? 4.918 1.440 7.760 1.00 97.06 81 ALA A N 1
ATOM 633 C CA . ALA A 1 81 ? 4.102 1.532 6.551 1.00 97.06 81 ALA A CA 1
ATOM 634 C C . ALA A 1 81 ? 4.648 2.550 5.538 1.00 97.06 81 ALA A C 1
ATOM 636 O O . ALA A 1 81 ? 4.686 2.269 4.341 1.00 97.06 81 ALA A O 1
ATOM 637 N N . VAL A 1 82 ? 5.100 3.715 6.012 1.00 98.12 82 VAL A N 1
ATOM 638 C CA . VAL A 1 82 ? 5.706 4.749 5.163 1.00 98.12 82 VAL A CA 1
ATOM 639 C C . VAL A 1 82 ? 6.997 4.229 4.543 1.00 98.12 82 VAL A C 1
ATOM 641 O O . VAL A 1 82 ? 7.173 4.348 3.331 1.00 98.12 82 VAL A O 1
ATOM 644 N N . SER A 1 83 ? 7.864 3.588 5.334 1.00 97.62 83 SER A N 1
ATOM 645 C CA . SER A 1 83 ? 9.092 2.978 4.819 1.00 97.62 83 SER A CA 1
ATOM 646 C C . SER A 1 83 ? 8.804 1.949 3.731 1.00 97.62 83 SER A C 1
ATOM 648 O O . SER A 1 83 ? 9.447 1.987 2.687 1.00 97.62 83 SER A O 1
ATOM 650 N N . GLN A 1 84 ? 7.803 1.081 3.915 1.00 96.56 84 GLN A N 1
ATOM 651 C CA . GLN A 1 84 ? 7.399 0.123 2.881 1.00 96.56 84 GLN A CA 1
ATOM 652 C C . GLN A 1 84 ? 6.904 0.814 1.604 1.00 96.56 84 GLN A C 1
ATOM 654 O O . GLN A 1 84 ? 7.225 0.365 0.506 1.00 96.56 84 GLN A O 1
ATOM 659 N N . GLY A 1 85 ? 6.172 1.925 1.720 1.00 96.69 85 GLY A N 1
ATOM 660 C CA . GLY A 1 85 ? 5.728 2.693 0.554 1.00 96.69 85 GLY A CA 1
ATOM 661 C C . GLY A 1 85 ? 6.895 3.329 -0.195 1.00 96.69 85 GLY A C 1
ATOM 662 O O . GLY A 1 85 ? 6.963 3.220 -1.417 1.00 96.69 85 GLY A O 1
ATOM 663 N N . VAL A 1 86 ? 7.867 3.896 0.526 1.00 97.00 86 VAL A N 1
ATOM 664 C CA . VAL A 1 86 ? 9.106 4.413 -0.075 1.00 97.00 86 VAL A CA 1
ATOM 665 C C . VAL A 1 86 ? 9.883 3.293 -0.767 1.00 97.00 86 VAL A C 1
ATOM 667 O O . VAL A 1 86 ? 10.343 3.479 -1.890 1.00 97.00 86 VAL A O 1
ATOM 670 N N . MET A 1 87 ? 9.992 2.118 -0.140 1.00 95.69 87 MET A N 1
ATOM 671 C CA . MET A 1 87 ? 10.664 0.948 -0.715 1.00 95.69 87 MET A CA 1
ATOM 672 C C . MET A 1 87 ? 10.004 0.488 -2.019 1.00 95.69 87 MET A C 1
ATOM 674 O O . MET A 1 87 ? 10.700 0.313 -3.017 1.00 95.69 87 MET A O 1
ATOM 678 N N . ILE A 1 88 ? 8.674 0.345 -2.033 1.00 94.44 88 ILE A N 1
ATOM 679 C CA . ILE A 1 88 ? 7.909 -0.017 -3.236 1.00 94.44 88 ILE A CA 1
ATOM 680 C C . ILE A 1 88 ? 8.090 1.047 -4.323 1.00 94.44 88 ILE A C 1
ATOM 682 O O . ILE A 1 88 ? 8.390 0.708 -5.465 1.00 94.44 88 ILE A O 1
ATOM 686 N N . GLY A 1 89 ? 7.970 2.331 -3.972 1.00 94.38 89 GLY A N 1
ATOM 687 C CA . GLY A 1 89 ? 8.143 3.435 -4.914 1.00 94.38 89 GLY A CA 1
ATOM 688 C C . GLY A 1 89 ? 9.533 3.452 -5.552 1.00 94.38 89 GLY A C 1
ATOM 689 O O . GLY A 1 89 ? 9.638 3.509 -6.773 1.00 94.38 89 GLY A O 1
ATOM 690 N N . ARG A 1 90 ? 10.594 3.321 -4.744 1.00 94.62 90 ARG A N 1
ATOM 691 C CA . ARG A 1 90 ? 11.992 3.228 -5.207 1.00 94.62 90 ARG A CA 1
ATOM 692 C C . ARG A 1 90 ? 12.221 2.018 -6.111 1.00 94.62 90 ARG A C 1
ATOM 694 O O . ARG A 1 90 ? 12.916 2.132 -7.114 1.00 94.62 90 ARG A O 1
ATOM 701 N N . HIS A 1 91 ? 11.641 0.874 -5.762 1.00 92.69 91 HIS A N 1
ATOM 702 C CA . HIS A 1 91 ? 11.813 -0.362 -6.516 1.00 92.69 91 HIS A CA 1
ATOM 703 C C . HIS A 1 91 ? 11.160 -0.297 -7.906 1.00 92.69 91 HIS A C 1
ATOM 705 O O . HIS A 1 91 ? 11.774 -0.692 -8.893 1.00 92.69 91 HIS A O 1
ATOM 711 N N . ILE A 1 92 ? 9.948 0.260 -7.995 1.00 90.62 92 ILE A N 1
ATOM 712 C CA . ILE A 1 92 ? 9.181 0.368 -9.249 1.00 90.62 92 ILE A CA 1
ATOM 713 C C . ILE A 1 92 ? 9.865 1.276 -10.278 1.00 90.62 92 ILE A C 1
ATOM 715 O O . ILE A 1 92 ? 9.755 1.034 -11.475 1.00 90.62 92 ILE A O 1
ATOM 719 N N . ILE A 1 93 ? 10.585 2.303 -9.825 1.00 91.19 93 ILE A N 1
ATOM 720 C CA . ILE A 1 93 ? 11.313 3.232 -10.705 1.00 91.19 93 ILE A CA 1
ATOM 721 C C . ILE A 1 93 ? 12.763 2.799 -10.972 1.00 91.19 93 ILE A C 1
ATOM 723 O O . ILE A 1 93 ? 13.559 3.596 -11.466 1.00 91.19 93 ILE A O 1
ATOM 727 N N . GLY A 1 94 ? 13.148 1.575 -10.594 1.00 90.38 94 GLY A N 1
ATOM 728 C CA . GLY A 1 94 ? 14.516 1.081 -10.788 1.00 90.38 94 GLY A CA 1
ATOM 729 C C . GLY A 1 94 ? 15.567 1.900 -10.042 1.00 90.38 94 GLY A C 1
ATOM 730 O O . GLY A 1 94 ? 16.658 2.125 -10.555 1.00 90.38 94 GLY A O 1
ATOM 731 N N . TYR A 1 95 ? 15.228 2.387 -8.845 1.00 91.94 95 TYR A N 1
ATOM 732 C CA . TYR A 1 95 ? 16.131 3.134 -7.965 1.00 91.94 95 TYR A CA 1
ATOM 733 C C . TYR A 1 95 ? 16.632 4.488 -8.509 1.00 91.94 95 TYR A C 1
ATOM 735 O O . TYR A 1 95 ? 17.617 5.025 -7.999 1.00 91.94 95 TYR A O 1
ATOM 743 N N . GLU A 1 96 ? 15.910 5.099 -9.456 1.00 87.44 96 GLU A N 1
ATOM 744 C CA . GLU A 1 96 ? 16.187 6.442 -10.002 1.00 87.44 96 GLU A CA 1
ATOM 745 C C . GLU A 1 96 ? 16.461 7.470 -8.889 1.00 87.44 96 GLU A C 1
ATOM 747 O O . GLU A 1 96 ? 15.612 7.714 -8.031 1.00 87.44 96 GLU A O 1
ATOM 752 N N . SER A 1 97 ? 17.682 8.009 -8.837 1.00 86.38 97 SER A N 1
ATOM 753 C CA . SER A 1 97 ? 18.200 8.801 -7.708 1.00 86.38 97 SER A CA 1
ATOM 754 C C . SER A 1 97 ? 17.927 10.305 -7.804 1.00 86.38 97 SER A C 1
ATOM 756 O O . SER A 1 97 ? 18.241 11.043 -6.866 1.00 86.38 97 SER A O 1
ATOM 758 N N . GLY A 1 98 ? 17.334 10.768 -8.901 1.00 90.25 98 GLY A N 1
ATOM 759 C CA . GLY A 1 98 ? 16.939 12.145 -9.116 1.00 90.25 98 GLY A CA 1
ATOM 760 C C . GLY A 1 98 ? 15.808 12.610 -8.202 1.00 90.25 98 GLY A C 1
ATOM 761 O O . GLY A 1 98 ? 15.149 11.855 -7.480 1.00 90.25 98 GLY A O 1
ATOM 762 N N . VAL A 1 99 ? 15.574 13.923 -8.231 1.00 93.06 99 VAL A N 1
ATOM 763 C CA . VAL A 1 99 ? 14.561 14.579 -7.390 1.00 93.06 99 VAL A CA 1
ATOM 764 C C . VAL A 1 99 ? 13.167 14.015 -7.670 1.00 93.06 99 VAL A C 1
ATOM 766 O O . VAL A 1 99 ? 12.401 13.787 -6.736 1.00 93.06 99 VAL A O 1
ATOM 769 N N . LEU A 1 100 ? 12.844 13.756 -8.941 1.00 91.94 100 LEU A N 1
ATOM 770 C CA . LEU A 1 100 ? 11.547 13.204 -9.331 1.00 91.94 100 LEU A CA 1
ATOM 771 C C . LEU A 1 100 ? 11.329 11.797 -8.764 1.00 91.94 100 LEU A C 1
ATOM 773 O O . LEU A 1 100 ? 10.249 11.541 -8.229 1.00 91.94 100 LEU A O 1
ATOM 777 N N . GLY A 1 101 ? 12.334 10.918 -8.806 1.00 91.94 101 GLY A N 1
ATOM 778 C CA . GLY A 1 101 ? 12.246 9.586 -8.217 1.00 91.94 101 GLY A CA 1
ATOM 779 C C . GLY A 1 101 ? 12.031 9.614 -6.705 1.00 91.94 101 GLY A C 1
ATOM 780 O O . GLY A 1 101 ? 11.177 8.892 -6.186 1.00 91.94 101 GLY A O 1
ATOM 781 N N . TRP A 1 102 ? 12.722 10.503 -5.985 1.00 93.44 102 TRP A N 1
ATOM 782 C CA . TRP A 1 102 ? 12.509 10.679 -4.543 1.00 93.44 102 TRP A CA 1
ATOM 783 C C . TRP A 1 102 ? 11.140 11.263 -4.199 1.00 93.44 102 TRP A C 1
ATOM 785 O O . TRP A 1 102 ? 10.499 10.787 -3.261 1.00 93.44 102 TRP A O 1
ATOM 795 N N . VAL A 1 103 ? 10.660 12.254 -4.958 1.00 94.88 103 VAL A N 1
ATOM 796 C CA . VAL A 1 103 ? 9.308 12.807 -4.783 1.00 94.88 103 VAL A CA 1
ATOM 797 C C . VAL A 1 103 ? 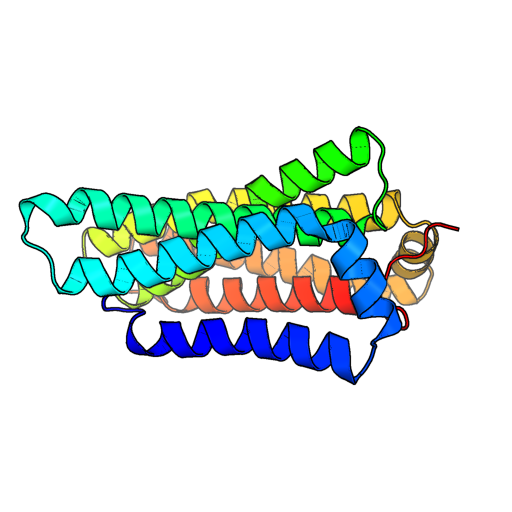8.260 11.723 -5.021 1.00 94.88 103 VAL A C 1
ATOM 799 O O . VAL A 1 103 ? 7.350 11.566 -4.208 1.00 94.88 103 VAL A O 1
ATOM 802 N N . PHE A 1 104 ? 8.410 10.926 -6.080 1.00 94.88 104 PHE A N 1
ATOM 803 C CA . PHE A 1 104 ? 7.524 9.800 -6.350 1.00 94.88 104 PHE A CA 1
ATOM 804 C C . PHE A 1 104 ? 7.537 8.781 -5.203 1.00 94.88 104 PHE A C 1
ATOM 806 O O . PHE A 1 104 ? 6.479 8.438 -4.674 1.00 94.88 104 PHE A O 1
ATOM 813 N N . ALA A 1 105 ? 8.719 8.346 -4.761 1.00 95.69 105 ALA A N 1
ATOM 814 C CA . ALA A 1 105 ? 8.844 7.398 -3.660 1.00 95.69 105 ALA A CA 1
ATOM 815 C C . ALA A 1 105 ? 8.227 7.931 -2.356 1.00 95.69 105 ALA A C 1
ATOM 817 O O . ALA A 1 105 ? 7.558 7.183 -1.645 1.00 95.69 105 ALA A O 1
ATOM 818 N N . ALA A 1 106 ? 8.385 9.224 -2.060 1.00 95.56 106 ALA A N 1
ATOM 819 C CA . ALA A 1 106 ? 7.756 9.865 -0.909 1.00 95.56 106 ALA A CA 1
ATOM 820 C C . ALA A 1 106 ? 6.222 9.900 -1.030 1.00 95.56 106 ALA A C 1
ATOM 822 O O . ALA A 1 106 ? 5.527 9.599 -0.059 1.00 95.56 106 ALA A O 1
ATOM 823 N N . LEU A 1 107 ? 5.679 10.200 -2.215 1.00 95.94 107 LEU A N 1
ATOM 824 C CA . LEU A 1 107 ? 4.234 10.172 -2.464 1.00 95.94 107 LEU A CA 1
ATOM 825 C C . LEU A 1 107 ? 3.654 8.764 -2.281 1.00 95.94 107 LEU A C 1
ATOM 827 O O . LEU A 1 107 ? 2.622 8.610 -1.623 1.00 95.94 107 LEU A O 1
ATOM 831 N N . VAL A 1 108 ? 4.332 7.729 -2.786 1.00 96.81 108 VAL A N 1
ATOM 832 C CA . VAL A 1 108 ? 3.944 6.329 -2.540 1.00 96.81 108 VAL A CA 1
ATOM 833 C C . VAL A 1 108 ? 4.063 5.988 -1.050 1.00 96.81 108 VAL A C 1
ATOM 835 O O . VAL A 1 108 ? 3.160 5.364 -0.492 1.00 96.81 108 VAL A O 1
ATOM 838 N N . GLY A 1 109 ? 5.111 6.474 -0.378 1.00 96.50 109 GLY A N 1
ATOM 839 C CA . GLY A 1 109 ? 5.296 6.417 1.076 1.00 96.50 109 GLY A CA 1
ATOM 840 C C . GLY A 1 109 ? 4.130 6.999 1.877 1.00 96.50 109 GLY A C 1
ATOM 841 O O . GLY A 1 109 ? 3.783 6.465 2.924 1.00 96.50 109 GLY A O 1
ATOM 842 N N . ILE A 1 110 ? 3.481 8.051 1.378 1.00 95.50 110 ILE A N 1
ATOM 843 C CA . ILE A 1 110 ? 2.301 8.664 2.008 1.00 95.50 110 ILE A CA 1
ATOM 844 C C . ILE A 1 110 ? 1.019 7.885 1.679 1.00 95.50 110 ILE A C 1
ATOM 846 O O . ILE A 1 110 ? 0.137 7.75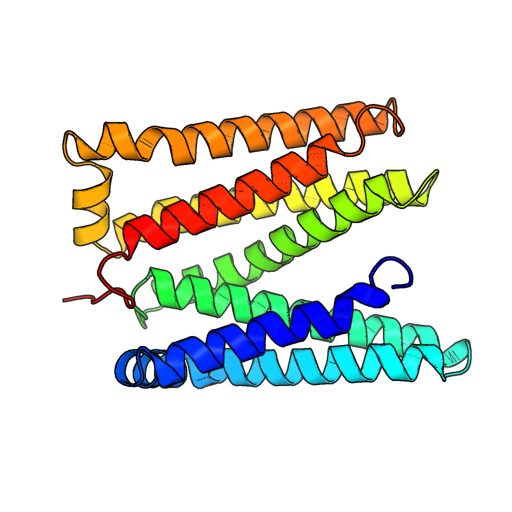5 2.530 1.00 95.50 110 ILE A O 1
ATOM 850 N N . CYS A 1 111 ? 0.903 7.341 0.464 1.00 96.56 111 CYS A N 1
ATOM 851 C CA . CYS A 1 111 ? -0.303 6.638 0.021 1.00 96.56 111 CYS A CA 1
ATOM 852 C C . CYS A 1 111 ? -0.408 5.207 0.575 1.00 96.56 111 CYS A C 1
ATOM 854 O O . CYS A 1 111 ? -1.509 4.762 0.900 1.00 96.56 111 CYS A O 1
ATOM 856 N N . LEU A 1 112 ? 0.705 4.476 0.717 1.00 96.81 112 LEU A N 1
ATOM 857 C CA . LEU A 1 112 ? 0.676 3.081 1.176 1.00 96.81 112 LEU A CA 1
ATOM 858 C C . LEU A 1 112 ? 0.085 2.908 2.594 1.00 96.81 112 LEU A C 1
ATOM 860 O O . LEU A 1 112 ? -0.752 2.018 2.770 1.00 96.81 112 LEU A O 1
ATOM 864 N N . PRO A 1 113 ? 0.405 3.759 3.594 1.00 97.56 113 PRO A N 1
ATOM 865 C CA . PRO A 1 113 ? -0.262 3.725 4.894 1.00 97.56 113 PRO A CA 1
ATOM 866 C C . PRO A 1 113 ? -1.784 3.844 4.802 1.00 97.56 113 PRO A C 1
ATOM 868 O O . PRO A 1 113 ? -2.489 3.209 5.585 1.00 97.56 113 PRO A O 1
ATOM 871 N N . ALA A 1 114 ? -2.309 4.610 3.838 1.00 97.25 114 ALA A N 1
ATOM 872 C CA . ALA A 1 114 ? -3.749 4.690 3.616 1.00 97.25 114 ALA A CA 1
ATOM 873 C C . ALA A 1 114 ? -4.321 3.351 3.133 1.00 97.25 114 ALA A C 1
ATOM 875 O O . ALA A 1 114 ? -5.389 2.957 3.591 1.00 97.25 114 ALA A O 1
ATOM 876 N N . GLY A 1 115 ? -3.584 2.611 2.305 1.00 97.19 115 GLY A N 1
ATOM 877 C CA . GLY A 1 115 ? -3.941 1.253 1.901 1.00 97.19 115 GLY A CA 1
ATOM 878 C C . GLY A 1 115 ? -4.050 0.283 3.082 1.00 97.19 115 GLY A C 1
ATOM 879 O O . GLY A 1 115 ? -5.039 -0.440 3.214 1.00 97.19 115 GLY A O 1
ATOM 880 N N . TYR A 1 116 ? -3.078 0.300 3.994 1.00 96.56 116 TYR A N 1
ATOM 881 C CA . TYR A 1 116 ? -3.150 -0.518 5.210 1.00 96.56 116 TYR A CA 1
ATOM 882 C C . TYR A 1 116 ? -4.253 -0.055 6.163 1.00 96.56 116 TYR A C 1
ATOM 884 O O . TYR A 1 116 ? -4.938 -0.886 6.763 1.00 96.56 116 TYR A O 1
ATOM 892 N N . ALA A 1 117 ? -4.478 1.256 6.270 1.00 97.31 117 ALA A N 1
ATOM 893 C CA . ALA A 1 117 ? -5.592 1.805 7.031 1.00 97.31 117 ALA A CA 1
ATOM 894 C C . ALA A 1 117 ? -6.947 1.387 6.438 1.00 97.31 117 ALA A C 1
ATOM 896 O O . ALA A 1 117 ? -7.857 1.076 7.199 1.00 97.31 117 ALA A O 1
ATOM 897 N N . LEU A 1 118 ? -7.076 1.300 5.109 1.00 98.06 118 LEU A N 1
ATOM 898 C CA . LEU A 1 118 ? -8.272 0.803 4.427 1.00 98.06 118 LEU A CA 1
ATOM 899 C C . LEU A 1 118 ? -8.533 -0.674 4.757 1.00 98.06 118 LEU A C 1
ATOM 901 O O . LEU A 1 118 ? -9.649 -1.019 5.148 1.00 98.06 118 LEU A O 1
ATOM 905 N N . LEU A 1 119 ? -7.517 -1.538 4.662 1.00 96.81 119 LEU A N 1
ATOM 906 C CA . LEU A 1 119 ? -7.625 -2.953 5.051 1.00 96.81 119 LEU A CA 1
ATOM 907 C C . LEU A 1 119 ? -8.004 -3.105 6.532 1.00 96.81 119 LEU A C 1
ATOM 909 O O . LEU A 1 119 ? -8.923 -3.848 6.873 1.00 96.81 119 LEU A O 1
ATOM 913 N N . GLY A 1 120 ? -7.341 -2.357 7.416 1.00 95.62 120 GLY A N 1
ATOM 914 C CA . GLY A 1 120 ? -7.635 -2.369 8.847 1.00 95.62 120 GLY A CA 1
ATOM 915 C C . GLY A 1 120 ? -9.036 -1.847 9.170 1.00 95.62 120 GLY A C 1
ATOM 916 O O . GLY A 1 120 ? -9.740 -2.433 9.989 1.00 95.62 120 GLY A O 1
ATOM 917 N N . ALA A 1 121 ? -9.473 -0.772 8.515 1.00 96.81 121 ALA A N 1
ATOM 918 C CA . ALA A 1 121 ? -10.789 -0.184 8.722 1.00 96.81 121 ALA A CA 1
ATOM 919 C C . ALA A 1 121 ? -11.902 -1.098 8.199 1.00 96.81 121 ALA A C 1
ATOM 921 O O . ALA A 1 121 ? -12.862 -1.345 8.920 1.00 96.81 121 ALA A O 1
ATOM 922 N N . THR A 1 122 ? -11.758 -1.666 7.000 1.00 96.94 122 THR A N 1
ATOM 923 C CA . THR A 1 122 ? -12.737 -2.619 6.449 1.00 96.94 122 THR A CA 1
ATOM 924 C C . THR A 1 122 ? -12.816 -3.913 7.258 1.00 96.94 122 THR A C 1
ATOM 926 O O . THR A 1 122 ? -13.911 -4.429 7.462 1.00 96.94 122 THR A O 1
ATOM 929 N N . TRP A 1 123 ? -11.701 -4.378 7.830 1.00 95.50 123 TRP A N 1
ATOM 930 C CA . TRP A 1 123 ? -11.715 -5.454 8.824 1.00 95.50 123 TRP A CA 1
ATOM 931 C C . TRP A 1 123 ? -12.476 -5.062 10.097 1.00 95.50 123 TRP A C 1
ATOM 933 O O . TRP A 1 123 ? -13.291 -5.833 10.596 1.00 95.50 123 TRP A O 1
ATOM 943 N N . LEU A 1 124 ? -12.244 -3.855 10.628 1.00 95.00 124 LEU A N 1
ATOM 944 C CA . LEU A 1 124 ? -12.950 -3.368 11.817 1.00 95.00 124 LEU A CA 1
ATOM 945 C C . LEU A 1 124 ? -14.456 -3.243 11.589 1.00 95.00 124 LEU A C 1
ATOM 947 O O . LEU A 1 124 ? -15.211 -3.552 12.507 1.00 95.00 124 LEU A O 1
ATOM 951 N N . ILE A 1 125 ? -14.899 -2.856 10.391 1.00 95.56 125 ILE A N 1
ATOM 952 C CA . ILE A 1 125 ? -16.327 -2.794 10.044 1.00 95.56 125 ILE A CA 1
ATOM 953 C C . ILE A 1 125 ? -17.008 -4.151 10.267 1.00 95.56 125 ILE A C 1
ATOM 955 O O . ILE A 1 125 ? -18.105 -4.178 10.805 1.00 95.56 125 ILE A O 1
ATOM 959 N N . MET A 1 126 ? -16.340 -5.263 9.941 1.00 94.06 126 MET A N 1
ATOM 960 C CA . MET A 1 126 ? -16.862 -6.626 10.140 1.00 94.06 126 MET A CA 1
ATOM 961 C C . MET A 1 126 ? -16.750 -7.143 11.584 1.00 94.06 126 MET A C 1
ATOM 963 O O . MET A 1 126 ? -17.245 -8.220 11.905 1.00 94.06 126 MET A O 1
ATOM 967 N N . LYS A 1 127 ? -15.967 -6.473 12.436 1.00 93.31 127 LYS A N 1
ATOM 968 C CA . LYS A 1 127 ? -15.627 -6.948 13.791 1.00 93.31 127 LYS A CA 1
ATOM 969 C C . LYS A 1 127 ? -16.177 -6.059 14.894 1.00 93.31 127 LYS A C 1
ATOM 971 O O . LYS A 1 127 ? -15.903 -6.314 16.065 1.00 93.31 127 LYS A O 1
ATOM 976 N N . THR A 1 128 ? -16.866 -4.984 14.540 1.00 92.94 128 THR A N 1
ATOM 977 C CA . THR A 1 128 ? -17.341 -3.980 15.487 1.00 92.94 128 THR A CA 1
ATOM 978 C C . THR A 1 128 ? -18.754 -3.564 15.132 1.00 92.94 128 THR A C 1
ATOM 980 O O . THR A 1 128 ? -19.140 -3.611 13.972 1.00 92.94 128 THR A O 1
ATOM 983 N N . GLU A 1 129 ? -19.499 -3.121 16.138 1.00 92.56 129 GLU A N 1
ATOM 984 C CA . GLU A 1 129 ? -20.880 -2.665 15.998 1.00 92.56 129 GLU A CA 1
ATOM 985 C C . GLU A 1 129 ? -21.030 -1.240 16.556 1.00 92.56 129 GLU A C 1
ATOM 987 O O . GLU A 1 129 ? -20.160 -0.719 17.270 1.00 92.56 129 GLU A O 1
ATOM 992 N N . GLY A 1 130 ? -22.144 -0.587 16.222 1.00 91.81 130 GLY A N 1
ATOM 993 C CA . GLY A 1 130 ? -22.526 0.708 16.781 1.00 91.81 130 GLY A CA 1
ATOM 994 C C . GLY A 1 130 ? -21.576 1.851 16.404 1.00 91.81 130 GLY A C 1
ATOM 995 O O . GLY A 1 130 ? -21.195 2.026 15.246 1.00 91.81 130 GLY A O 1
ATOM 996 N N . SER A 1 131 ? -21.197 2.674 17.385 1.00 93.62 131 SER A N 1
ATOM 997 C CA . SER A 1 131 ? -20.434 3.909 17.141 1.00 93.62 131 SER A CA 1
ATOM 998 C C . SER A 1 131 ? -19.031 3.658 16.581 1.00 93.62 131 SER A C 1
ATOM 1000 O O . SER A 1 131 ? -18.545 4.442 15.763 1.00 93.62 131 SER A O 1
ATOM 1002 N N . LEU A 1 132 ? -18.379 2.562 16.983 1.00 93.19 132 LEU A N 1
ATOM 1003 C CA . LEU A 1 132 ? -17.049 2.211 16.489 1.00 93.19 132 LEU A CA 1
ATOM 1004 C C . LEU A 1 132 ? -17.099 1.758 15.025 1.00 93.19 132 LEU A C 1
ATOM 1006 O O . LEU A 1 132 ? -16.244 2.172 14.243 1.00 93.19 132 LEU A O 1
ATOM 1010 N N . GLN A 1 133 ? -18.131 1.002 14.646 1.00 94.62 133 GLN A N 1
ATOM 1011 C CA . GLN A 1 133 ? -18.350 0.572 13.265 1.00 94.62 133 GLN A CA 1
ATOM 1012 C C . GLN A 1 133 ? -18.544 1.776 12.334 1.00 94.62 133 GLN A C 1
ATOM 1014 O O . GLN A 1 133 ? -17.890 1.880 11.298 1.00 94.62 133 GLN A O 1
ATOM 1019 N N . LEU A 1 134 ? -19.357 2.757 12.744 1.00 93.94 134 LEU A 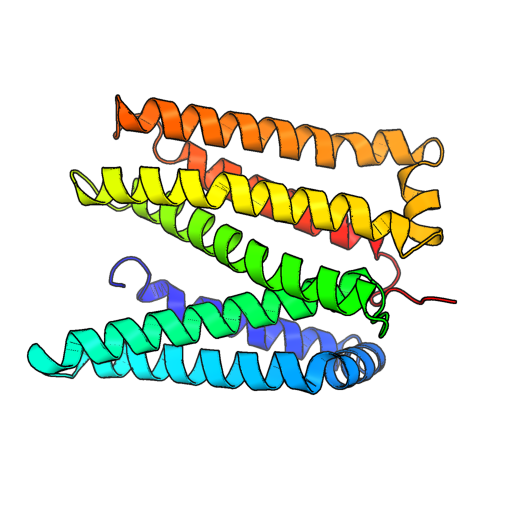N 1
ATOM 1020 C CA . LEU A 1 134 ? -19.580 3.989 11.975 1.00 93.94 134 LEU A CA 1
ATOM 1021 C C . LEU A 1 134 ? -18.295 4.807 11.774 1.00 93.94 134 LEU A C 1
ATOM 1023 O O . LEU A 1 134 ? -18.075 5.369 10.697 1.00 93.94 134 LEU A O 1
ATOM 1027 N N . ARG A 1 135 ? -17.414 4.847 12.783 1.00 95.75 135 ARG A N 1
ATOM 1028 C CA . ARG A 1 135 ? -16.084 5.466 12.658 1.00 95.75 135 ARG A CA 1
ATOM 1029 C C . ARG A 1 135 ? -15.168 4.670 11.731 1.00 95.75 135 ARG A C 1
ATOM 1031 O O . ARG A 1 135 ? -14.457 5.268 10.932 1.00 95.75 135 ARG A O 1
ATOM 1038 N N . ALA A 1 136 ? -15.210 3.342 11.786 1.00 96.19 136 ALA A N 1
ATOM 1039 C CA . ALA A 1 136 ? -14.447 2.503 10.870 1.00 96.19 136 ALA A CA 1
ATOM 1040 C C . ALA A 1 136 ? -14.872 2.731 9.408 1.00 96.19 136 ALA A C 1
ATOM 1042 O O . ALA A 1 136 ? -14.012 2.846 8.538 1.00 96.19 136 ALA A O 1
ATOM 1043 N N . ILE A 1 137 ? -16.170 2.917 9.141 1.00 95.69 137 ILE A N 1
ATOM 1044 C CA . ILE A 1 137 ? -16.672 3.274 7.804 1.00 95.69 137 ILE A CA 1
ATOM 1045 C C . ILE A 1 137 ? -16.117 4.630 7.342 1.00 95.69 137 ILE A C 1
ATOM 1047 O O . ILE A 1 137 ? -15.721 4.770 6.183 1.00 95.69 137 ILE A O 1
ATOM 1051 N N . SER A 1 138 ? -16.077 5.649 8.209 1.00 95.00 138 SER A N 1
ATOM 1052 C CA . SER A 1 138 ? -15.545 6.963 7.820 1.00 95.00 138 SER A CA 1
ATOM 1053 C C . SER A 1 138 ? -14.039 6.924 7.549 1.00 95.00 138 SER A C 1
ATOM 1055 O O . SER A 1 138 ? -13.599 7.499 6.552 1.00 95.00 138 SER A O 1
ATOM 1057 N N . TRP A 1 139 ? -13.272 6.190 8.360 1.00 96.81 139 TRP A N 1
ATOM 1058 C CA . TRP A 1 139 ? -11.847 5.952 8.123 1.00 96.81 139 TRP A CA 1
ATOM 1059 C C . TRP A 1 139 ? -11.607 5.197 6.818 1.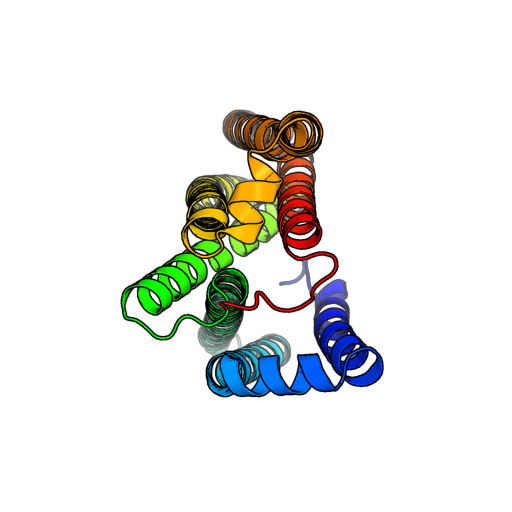00 96.81 139 TRP A C 1
ATOM 1061 O O . TRP A 1 139 ? -10.826 5.666 5.996 1.00 96.81 139 TRP A O 1
ATOM 1071 N N . ALA A 1 140 ? -12.336 4.103 6.573 1.00 97.19 140 ALA A N 1
ATOM 1072 C CA . ALA A 1 140 ? -12.227 3.332 5.337 1.00 97.19 140 ALA A CA 1
ATOM 1073 C C . ALA A 1 140 ? -12.460 4.214 4.105 1.00 97.19 140 ALA A C 1
ATOM 1075 O O . ALA A 1 140 ? -11.704 4.150 3.145 1.00 97.19 140 ALA A O 1
ATOM 1076 N N . ARG A 1 141 ? -13.457 5.103 4.140 1.00 95.12 141 ARG A N 1
ATOM 1077 C CA . ARG A 1 141 ? -13.734 6.005 3.015 1.00 95.12 141 ARG A CA 1
ATOM 1078 C C . ARG A 1 141 ? -12.636 7.030 2.765 1.00 95.12 141 ARG A C 1
ATOM 1080 O O . ARG A 1 141 ? -12.288 7.254 1.611 1.00 95.12 141 ARG A O 1
ATOM 1087 N N . ALA A 1 142 ? -12.106 7.654 3.816 1.00 94.25 142 ALA A N 1
ATOM 1088 C CA . ALA A 1 142 ? -10.994 8.592 3.671 1.00 94.25 142 ALA A CA 1
ATOM 1089 C C . ALA A 1 142 ? -9.747 7.881 3.115 1.00 94.25 142 ALA A C 1
ATOM 1091 O O . ALA A 1 142 ? -9.098 8.371 2.192 1.00 94.25 142 ALA A O 1
ATOM 1092 N N . SER A 1 143 ? -9.465 6.684 3.629 1.00 97.12 143 SER A N 1
ATOM 1093 C CA . SER A 1 143 ? -8.349 5.845 3.199 1.00 97.12 143 SER A CA 1
ATOM 1094 C C . SER A 1 143 ? -8.504 5.301 1.778 1.00 97.12 143 SER A C 1
ATOM 1096 O O . SER A 1 143 ? -7.502 5.171 1.078 1.00 97.12 143 SER A O 1
ATOM 1098 N N . LEU A 1 144 ? -9.731 5.023 1.321 1.00 97.31 144 LEU A N 1
ATOM 1099 C CA . LEU A 1 144 ? -10.002 4.500 -0.019 1.00 97.31 144 LEU A CA 1
ATOM 1100 C C . LEU A 1 144 ? -9.470 5.436 -1.106 1.00 97.31 144 LEU A C 1
ATOM 1102 O O . LEU A 1 144 ? -8.714 4.994 -1.964 1.00 97.31 144 LEU A O 1
ATOM 1106 N N . TRP A 1 145 ? -9.790 6.729 -1.037 1.00 96.00 145 TRP A N 1
ATOM 1107 C CA . TRP A 1 145 ? -9.364 7.700 -2.051 1.00 96.00 145 TRP A CA 1
ATOM 1108 C C . TRP A 1 145 ? -7.846 7.875 -2.111 1.00 96.00 145 TRP A C 1
ATOM 1110 O O . TRP A 1 145 ? -7.278 7.892 -3.201 1.00 96.00 145 TRP A O 1
ATOM 1120 N N . LEU A 1 146 ? -7.175 7.926 -0.957 1.00 95.75 146 LEU A N 1
ATOM 1121 C CA . LEU A 1 146 ? -5.709 7.964 -0.904 1.00 95.75 146 LEU A CA 1
ATOM 1122 C C . LEU A 1 146 ? -5.074 6.664 -1.426 1.00 95.75 146 LEU A C 1
ATOM 1124 O O . LEU A 1 146 ? -4.047 6.709 -2.097 1.00 95.75 146 LEU A O 1
ATOM 1128 N N . THR A 1 147 ? -5.705 5.513 -1.184 1.00 96.81 147 THR A N 1
ATOM 1129 C CA . THR A 1 147 ? -5.257 4.227 -1.745 1.00 96.81 147 THR A CA 1
ATOM 1130 C C . THR A 1 147 ? -5.393 4.220 -3.267 1.00 96.81 147 THR A C 1
ATOM 1132 O O . THR A 1 147 ? -4.460 3.840 -3.968 1.00 96.81 147 THR A O 1
ATOM 1135 N N . GLY A 1 148 ? -6.530 4.695 -3.786 1.00 96.38 148 GLY A N 1
ATOM 1136 C CA . GLY A 1 148 ? -6.766 4.836 -5.224 1.00 96.38 148 GLY A CA 1
ATOM 1137 C C . GLY A 1 148 ? -5.755 5.768 -5.888 1.00 96.38 148 GLY A C 1
ATOM 1138 O O . GLY A 1 148 ? -5.224 5.433 -6.944 1.00 96.38 148 GLY A O 1
ATOM 1139 N N . LEU A 1 149 ? -5.421 6.888 -5.235 1.00 95.56 149 LEU A N 1
ATOM 1140 C CA . LEU A 1 149 ? -4.355 7.784 -5.682 1.00 95.56 149 LEU A CA 1
ATOM 1141 C C . LEU A 1 149 ? -3.004 7.060 -5.741 1.00 95.56 149 LEU A C 1
ATOM 1143 O O . LEU A 1 149 ? -2.321 7.158 -6.752 1.00 95.56 149 LEU A O 1
ATOM 1147 N N . GLY A 1 150 ? -2.637 6.297 -4.708 1.00 95.62 150 GLY A N 1
ATOM 1148 C CA . GLY A 1 150 ? -1.396 5.517 -4.700 1.00 95.62 150 GLY A CA 1
ATOM 1149 C C . GLY A 1 150 ? -1.315 4.501 -5.842 1.00 95.62 150 GLY A C 1
ATOM 1150 O O . GLY A 1 150 ? -0.297 4.426 -6.529 1.00 95.62 150 GLY A O 1
ATOM 1151 N N . ILE A 1 151 ? -2.403 3.766 -6.095 1.00 95.88 151 ILE A N 1
ATOM 1152 C CA . ILE A 1 151 ? -2.490 2.805 -7.205 1.00 95.88 151 ILE A CA 1
ATOM 1153 C C . ILE A 1 151 ? -2.361 3.523 -8.553 1.00 95.88 151 ILE A C 1
ATOM 1155 O O . ILE A 1 151 ? -1.625 3.062 -9.426 1.00 95.88 151 ILE A O 1
ATOM 1159 N N . ALA A 1 152 ? -3.038 4.661 -8.723 1.00 94.94 152 ALA A N 1
ATOM 1160 C CA . ALA A 1 152 ? -2.960 5.459 -9.942 1.00 94.94 152 ALA A CA 1
ATOM 1161 C C . ALA A 1 152 ? -1.550 6.025 -10.168 1.00 94.94 152 ALA A C 1
ATOM 1163 O O . ALA A 1 152 ? -1.038 5.946 -11.282 1.00 94.94 152 ALA A O 1
ATOM 1164 N N . LEU A 1 153 ? -0.899 6.532 -9.115 1.00 94.31 153 LEU A N 1
ATOM 1165 C CA . LEU A 1 153 ? 0.477 7.030 -9.165 1.00 94.31 153 LEU A CA 1
ATOM 1166 C C . LEU A 1 153 ? 1.447 5.930 -9.596 1.00 94.31 153 LEU A C 1
ATOM 1168 O O . LEU A 1 153 ? 2.221 6.141 -10.523 1.00 94.31 153 LEU A O 1
ATOM 1172 N N . ILE A 1 154 ? 1.377 4.751 -8.972 1.00 93.12 154 ILE A N 1
ATOM 1173 C CA . ILE A 1 154 ? 2.201 3.597 -9.354 1.00 93.12 154 ILE A CA 1
ATOM 1174 C C . ILE A 1 154 ? 1.935 3.205 -10.810 1.00 93.12 154 ILE A C 1
ATOM 1176 O O . ILE A 1 154 ? 2.876 3.053 -11.589 1.00 93.12 154 ILE A O 1
ATOM 1180 N N . SER A 1 155 ? 0.664 3.095 -11.195 1.00 92.56 155 SER A N 1
ATOM 1181 C CA . SER A 1 155 ? 0.277 2.691 -12.549 1.00 92.56 155 SER A CA 1
ATOM 1182 C C . SER A 1 155 ? 0.748 3.688 -13.612 1.00 92.56 155 SER A C 1
ATOM 1184 O O . SER A 1 155 ? 1.116 3.278 -14.703 1.00 92.56 155 SER A O 1
ATOM 1186 N N . ALA A 1 156 ? 0.776 4.987 -13.310 1.00 91.75 156 ALA A N 1
ATOM 1187 C CA . ALA A 1 156 ? 1.259 6.011 -14.235 1.00 91.75 156 ALA A CA 1
ATOM 1188 C C . ALA A 1 156 ? 2.794 6.108 -14.270 1.00 91.75 156 ALA A C 1
ATOM 1190 O O . ALA A 1 156 ? 3.380 6.277 -15.338 1.00 91.75 156 ALA A O 1
ATOM 1191 N N . ALA A 1 157 ? 3.455 5.987 -13.117 1.00 89.94 157 ALA A N 1
ATOM 1192 C CA . ALA A 1 157 ? 4.904 6.130 -13.015 1.00 89.94 157 ALA A CA 1
ATOM 1193 C C . ALA A 1 157 ? 5.661 4.931 -13.594 1.00 89.94 157 ALA A C 1
ATOM 1195 O O . ALA A 1 157 ? 6.700 5.116 -14.220 1.00 89.94 157 ALA A O 1
ATOM 1196 N N . THR A 1 158 ? 5.135 3.714 -13.430 1.00 89.25 158 THR A N 1
ATOM 1197 C CA . THR A 1 158 ? 5.792 2.486 -13.912 1.00 89.25 158 THR A CA 1
ATOM 1198 C C . THR A 1 158 ? 6.162 2.559 -15.407 1.00 89.25 158 THR A C 1
ATOM 1200 O O . THR A 1 158 ? 7.339 2.397 -15.728 1.00 89.25 158 THR A O 1
ATOM 1203 N N . PRO A 1 159 ? 5.232 2.855 -16.339 1.00 90.12 159 PRO A N 1
ATOM 1204 C CA . PRO A 1 159 ? 5.579 2.978 -17.753 1.00 90.12 159 PRO A CA 1
ATOM 1205 C C . PRO A 1 159 ? 6.381 4.252 -18.066 1.00 90.12 159 PRO A C 1
ATOM 1207 O O . PRO A 1 159 ? 7.144 4.266 -19.025 1.00 90.12 159 PRO A O 1
ATOM 1210 N N . TYR A 1 160 ? 6.247 5.320 -17.272 1.00 89.69 160 TYR A N 1
ATOM 1211 C CA . TYR A 1 160 ? 7.026 6.548 -17.469 1.00 89.69 160 TYR A CA 1
ATOM 1212 C C . TYR A 1 160 ? 8.526 6.330 -17.219 1.00 89.69 160 TYR A C 1
ATOM 1214 O O . TYR A 1 160 ? 9.350 6.786 -18.006 1.00 89.69 160 TYR A O 1
ATOM 1222 N N . PHE A 1 161 ? 8.879 5.623 -16.141 1.00 86.94 161 PHE A N 1
ATOM 1223 C CA . PHE A 1 161 ? 10.276 5.368 -15.776 1.00 86.94 161 PHE A CA 1
ATOM 1224 C C . PHE A 1 161 ? 10.880 4.148 -16.481 1.00 86.94 161 PHE A C 1
ATOM 1226 O O . PHE A 1 161 ? 12.099 4.053 -16.561 1.00 86.94 161 PHE A O 1
ATOM 1233 N N . SER A 1 162 ? 10.063 3.239 -17.023 1.00 87.25 162 SER A N 1
ATOM 1234 C CA . SER A 1 162 ? 10.546 2.054 -17.737 1.00 87.25 162 SER A CA 1
ATOM 1235 C C . SER A 1 162 ? 9.960 1.961 -19.153 1.00 87.25 162 SER A C 1
ATOM 1237 O O . SER A 1 162 ? 8.820 1.507 -19.327 1.00 87.25 162 SER A O 1
ATOM 1239 N N . PRO A 1 163 ? 10.747 2.312 -20.191 1.00 87.44 163 PRO A N 1
ATOM 1240 C CA . PRO A 1 163 ? 10.351 2.132 -21.588 1.00 87.44 163 PRO A CA 1
ATOM 1241 C C . PRO A 1 163 ? 10.023 0.674 -21.934 1.00 87.44 163 PRO A C 1
ATOM 1243 O O . PRO A 1 163 ? 9.133 0.407 -22.745 1.00 87.44 163 PRO A O 1
ATOM 1246 N N . GLU A 1 164 ? 10.701 -0.282 -21.293 1.00 86.19 164 GLU A N 1
ATOM 1247 C CA . GLU A 1 164 ? 10.418 -1.704 -21.465 1.00 86.19 164 GLU A CA 1
ATOM 1248 C C . GLU A 1 164 ? 9.009 -2.044 -20.965 1.00 86.19 164 GLU A C 1
ATOM 1250 O O . GLU A 1 164 ? 8.218 -2.623 -21.715 1.00 86.19 164 GLU A O 1
ATOM 1255 N N . ILE A 1 165 ? 8.646 -1.623 -19.748 1.00 87.88 165 ILE A N 1
ATOM 1256 C CA . ILE A 1 165 ? 7.306 -1.870 -19.199 1.00 87.88 165 ILE A CA 1
ATOM 1257 C C . ILE A 1 165 ? 6.235 -1.140 -20.018 1.00 87.88 165 ILE A C 1
ATOM 1259 O O . ILE A 1 165 ? 5.203 -1.736 -20.327 1.00 87.88 165 ILE A O 1
ATOM 1263 N N . MET A 1 166 ? 6.494 0.097 -20.454 1.00 90.00 166 MET A N 1
ATOM 1264 C CA . MET A 1 166 ? 5.618 0.828 -21.378 1.00 90.00 166 MET A CA 1
ATOM 1265 C C . MET A 1 166 ? 5.339 0.006 -22.643 1.00 90.00 166 MET A C 1
ATOM 1267 O O . MET A 1 166 ? 4.183 -0.222 -23.003 1.00 90.00 166 MET A O 1
ATOM 1271 N N . SER A 1 167 ? 6.388 -0.498 -23.298 1.00 88.62 167 SER A N 1
ATOM 1272 C CA . SER A 1 167 ? 6.229 -1.306 -24.508 1.00 88.62 167 SER A CA 1
ATOM 1273 C C . SER A 1 167 ? 5.436 -2.588 -24.239 1.00 88.62 167 SER A C 1
ATOM 1275 O O . SER A 1 167 ? 4.563 -2.948 -25.026 1.00 88.62 167 SER A O 1
ATOM 1277 N N . ARG A 1 168 ? 5.650 -3.248 -23.094 1.00 87.38 168 ARG A N 1
ATOM 1278 C CA . ARG A 1 168 ? 4.912 -4.455 -22.696 1.00 87.38 168 ARG A CA 1
ATOM 1279 C C . ARG A 1 168 ? 3.439 -4.174 -22.427 1.00 87.38 168 ARG A C 1
ATOM 1281 O O . ARG A 1 168 ? 2.603 -4.986 -22.801 1.00 87.38 168 ARG A O 1
ATOM 1288 N N . TRP A 1 169 ? 3.113 -3.047 -21.801 1.00 90.31 169 TRP A N 1
ATOM 1289 C CA . TRP A 1 169 ? 1.736 -2.704 -21.446 1.00 90.31 169 TRP A CA 1
ATOM 1290 C C . TRP A 1 169 ? 0.896 -2.281 -22.647 1.00 90.31 169 TRP A C 1
ATOM 1292 O O . TRP A 1 169 ? -0.269 -2.662 -22.743 1.00 90.31 169 TRP A O 1
ATOM 1302 N N . PHE A 1 170 ? 1.482 -1.509 -23.563 1.00 91.88 170 PHE A N 1
ATOM 1303 C CA . PHE A 1 170 ? 0.740 -0.870 -24.651 1.00 91.88 170 PHE A CA 1
ATOM 1304 C C . PHE A 1 170 ? 0.947 -1.525 -26.026 1.00 91.88 170 PHE A C 1
ATOM 1306 O O . PHE A 1 170 ? 0.308 -1.119 -26.995 1.00 91.88 170 PHE A O 1
ATOM 1313 N N . SER A 1 171 ? 1.790 -2.559 -26.135 1.00 91.81 171 SER A N 1
ATOM 1314 C CA . SER A 1 171 ? 1.915 -3.353 -27.365 1.00 91.81 171 SER A CA 1
ATOM 1315 C C . SER A 1 171 ? 0.713 -4.270 -27.591 1.00 91.81 171 SER A C 1
ATOM 1317 O O . SER A 1 171 ? 0.101 -4.800 -26.661 1.00 91.81 171 SER A O 1
ATOM 1319 N N . TYR A 1 172 ? 0.391 -4.503 -28.862 1.00 90.38 172 TYR A N 1
ATOM 1320 C CA . TYR A 1 172 ? -0.597 -5.499 -29.260 1.00 90.38 172 TYR A CA 1
ATOM 1321 C C . TYR A 1 172 ? 0.063 -6.889 -29.374 1.00 90.38 172 TYR A C 1
ATOM 1323 O O . TYR A 1 172 ? 1.129 -6.977 -29.986 1.00 90.38 172 TYR A O 1
ATOM 1331 N N . PRO A 1 173 ? -0.532 -7.977 -28.834 1.00 90.62 173 PRO A N 1
ATOM 1332 C CA . PRO A 1 173 ? -1.836 -8.062 -28.160 1.00 90.62 173 PRO A CA 1
ATOM 1333 C C . PRO A 1 173 ? -1.785 -7.906 -26.626 1.00 90.62 173 PRO A C 1
ATOM 1335 O O . PRO A 1 173 ? -2.818 -8.052 -25.976 1.00 90.62 173 PRO A O 1
ATOM 1338 N N . ASN A 1 174 ? -0.623 -7.623 -26.029 1.00 88.75 174 ASN A N 1
ATOM 1339 C CA . ASN A 1 174 ? -0.420 -7.574 -24.571 1.00 88.75 174 ASN A CA 1
ATOM 1340 C C . ASN A 1 174 ? -1.396 -6.649 -23.834 1.00 88.75 174 ASN A C 1
ATOM 1342 O O . ASN A 1 174 ? -1.878 -6.999 -22.756 1.00 88.75 174 ASN A O 1
ATOM 1346 N N . ILE A 1 175 ? -1.759 -5.518 -24.441 1.00 91.44 175 ILE A N 1
ATOM 1347 C CA . ILE A 1 175 ? -2.755 -4.594 -23.887 1.00 91.44 175 ILE A CA 1
ATOM 1348 C C . ILE A 1 175 ? -4.105 -5.273 -23.605 1.00 91.44 175 ILE A C 1
ATOM 1350 O O . ILE A 1 175 ? -4.740 -4.967 -22.600 1.00 91.44 175 ILE A O 1
ATOM 1354 N N . LEU A 1 176 ? -4.534 -6.235 -24.434 1.00 91.50 176 LEU A N 1
ATOM 1355 C CA . LEU A 1 176 ? -5.797 -6.959 -24.241 1.00 91.50 176 LEU A CA 1
ATOM 1356 C C . LEU A 1 176 ? -5.729 -7.910 -23.045 1.00 91.50 176 LEU A C 1
ATOM 1358 O O . LEU A 1 176 ? -6.716 -8.071 -22.331 1.00 91.50 176 LEU A O 1
ATOM 1362 N N . TRP A 1 177 ? -4.565 -8.514 -22.814 1.00 87.81 177 TRP A N 1
ATOM 1363 C CA . TRP A 1 177 ? -4.332 -9.416 -21.688 1.00 87.81 177 TRP A CA 1
ATOM 1364 C C . TRP A 1 177 ? -4.177 -8.663 -20.366 1.00 87.81 177 TRP A C 1
ATOM 1366 O O . TRP A 1 177 ? -4.578 -9.173 -19.322 1.00 87.81 177 TRP A O 1
ATOM 1376 N N . LEU A 1 178 ? -3.642 -7.439 -20.410 1.00 89.00 178 LEU A N 1
ATOM 1377 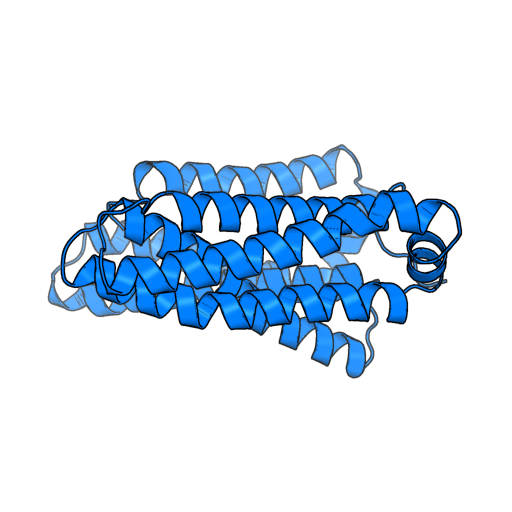C CA . LEU A 1 178 ? -3.399 -6.623 -19.223 1.00 89.00 178 LEU A CA 1
ATOM 1378 C C . LEU A 1 178 ? -4.580 -5.748 -18.821 1.00 89.00 178 LEU A C 1
ATOM 1380 O O . LEU A 1 178 ? -4.806 -5.584 -17.626 1.00 89.00 178 LEU A O 1
ATOM 1384 N N . ALA A 1 179 ? -5.354 -5.225 -19.777 1.00 91.00 179 ALA A N 1
ATOM 1385 C CA . ALA A 1 179 ? -6.490 -4.336 -19.525 1.00 91.00 179 ALA A CA 1
ATOM 1386 C C . ALA A 1 179 ? -7.510 -4.842 -18.478 1.00 91.00 179 ALA A C 1
ATOM 1388 O O . ALA A 1 179 ? -8.033 -4.008 -17.732 1.00 91.00 179 ALA A O 1
ATOM 1389 N N . PRO A 1 180 ? -7.786 -6.157 -18.331 1.00 93.88 180 PRO A N 1
ATOM 1390 C CA . PRO A 1 180 ? -8.659 -6.652 -17.270 1.00 93.88 180 PRO A CA 1
ATOM 1391 C C . PRO A 1 180 ? -8.212 -6.256 -15.857 1.00 93.88 180 PRO A C 1
ATOM 1393 O O . PRO A 1 180 ? -9.071 -6.012 -15.015 1.00 93.88 180 PRO A O 1
ATOM 1396 N N . ILE A 1 181 ? -6.906 -6.133 -15.585 1.00 93.31 181 ILE A N 1
ATOM 1397 C CA . ILE A 1 181 ? -6.376 -5.795 -14.252 1.00 93.31 181 ILE A CA 1
ATOM 1398 C C . ILE A 1 181 ? -6.782 -4.373 -13.811 1.00 93.31 181 ILE A C 1
ATOM 1400 O O . ILE A 1 181 ? -7.442 -4.248 -12.771 1.00 93.31 181 ILE A O 1
ATOM 1404 N N . PRO A 1 182 ? -6.456 -3.288 -14.548 1.00 93.44 182 PRO A N 1
ATOM 1405 C CA . PRO A 1 182 ? -6.861 -1.939 -14.164 1.00 93.44 182 PRO A CA 1
ATOM 1406 C C . PRO A 1 182 ? -8.380 -1.745 -14.238 1.00 93.44 182 PRO A C 1
ATOM 1408 O O . PRO A 1 182 ? -8.937 -1.063 -13.379 1.00 93.44 182 PRO A O 1
ATOM 1411 N N . ILE A 1 183 ? -9.075 -2.385 -15.190 1.00 95.50 183 ILE A N 1
ATOM 1412 C CA . ILE A 1 183 ? -10.543 -2.307 -15.289 1.00 95.50 183 ILE A CA 1
ATOM 1413 C C . ILE A 1 183 ? -11.201 -2.946 -14.061 1.00 95.50 183 ILE A C 1
ATOM 1415 O O . ILE A 1 183 ? -12.059 -2.327 -13.430 1.00 95.50 183 ILE A O 1
ATOM 1419 N N . ALA A 1 184 ? -10.783 -4.157 -13.680 1.00 96.81 184 ALA A N 1
ATOM 1420 C CA . ALA A 1 184 ? -11.301 -4.832 -12.494 1.00 96.81 184 ALA A CA 1
ATOM 1421 C C . ALA A 1 184 ? -10.961 -4.058 -11.215 1.00 96.81 184 ALA A C 1
ATOM 1423 O O . ALA A 1 184 ? -11.810 -3.930 -10.336 1.00 96.81 184 ALA A O 1
ATOM 1424 N N . THR A 1 185 ? -9.763 -3.473 -11.132 1.00 96.50 185 THR A N 1
ATOM 1425 C CA . THR A 1 185 ? -9.351 -2.635 -9.997 1.00 96.50 185 THR A CA 1
ATOM 1426 C C . THR A 1 185 ? -10.246 -1.402 -9.861 1.00 96.50 185 THR A C 1
ATOM 1428 O O . THR A 1 185 ? -10.760 -1.136 -8.774 1.00 96.50 185 THR A O 1
ATOM 1431 N N . ALA A 1 186 ? -10.512 -0.685 -10.958 1.00 96.50 186 ALA A N 1
ATOM 1432 C CA . ALA A 1 186 ? -11.418 0.463 -10.965 1.00 96.50 186 ALA A CA 1
ATOM 1433 C C . ALA A 1 186 ? -12.859 0.056 -10.615 1.00 96.50 186 ALA A C 1
ATOM 1435 O O . ALA A 1 186 ? -13.534 0.728 -9.834 1.00 96.50 186 ALA A O 1
ATOM 1436 N N . PHE A 1 187 ? -13.328 -1.078 -11.135 1.00 97.69 187 PHE A N 1
ATOM 1437 C CA . PHE A 1 187 ? -14.652 -1.601 -10.817 1.00 97.69 187 PHE A CA 1
ATOM 1438 C C . PHE A 1 187 ? -14.790 -1.966 -9.331 1.00 97.69 187 PHE A C 1
ATOM 1440 O O . PHE A 1 187 ? -15.762 -1.568 -8.686 1.00 97.69 187 PHE A O 1
ATOM 1447 N N . LEU A 1 188 ? -13.798 -2.650 -8.754 1.00 97.56 188 LEU A N 1
ATOM 1448 C CA . LEU A 1 188 ? -13.760 -2.983 -7.328 1.00 97.56 188 LEU A CA 1
ATOM 1449 C C . LEU A 1 188 ? -13.643 -1.740 -6.445 1.00 97.56 188 LEU A C 1
ATOM 1451 O O . LEU A 1 188 ? -14.255 -1.699 -5.377 1.00 97.56 188 LEU A O 1
ATOM 1455 N N . PHE A 1 189 ? -12.917 -0.712 -6.887 1.00 97.38 189 PHE A N 1
ATOM 1456 C CA . PHE A 1 189 ? -12.858 0.573 -6.194 1.00 97.38 189 PHE A CA 1
ATOM 1457 C C . PHE A 1 189 ? -14.256 1.195 -6.085 1.00 97.38 189 PHE A C 1
ATOM 1459 O O . PHE A 1 189 ? -14.695 1.551 -4.991 1.00 97.38 189 PHE A O 1
ATOM 1466 N N . LEU A 1 190 ? -15.000 1.239 -7.195 1.00 97.25 190 LEU A N 1
ATOM 1467 C CA . LEU A 1 190 ? -16.374 1.748 -7.222 1.00 97.25 190 LEU A CA 1
ATOM 1468 C C . LEU A 1 190 ? -17.336 0.887 -6.393 1.00 97.25 190 LEU A C 1
ATOM 1470 O O . LEU A 1 190 ? -18.228 1.426 -5.737 1.00 97.25 190 LEU A O 1
ATOM 1474 N N . ILE A 1 191 ? -17.174 -0.441 -6.401 1.00 96.50 191 ILE A N 1
ATOM 1475 C CA . ILE A 1 191 ? -17.938 -1.340 -5.521 1.00 96.50 191 ILE A CA 1
ATOM 1476 C C . ILE A 1 191 ? -17.654 -1.010 -4.059 1.00 96.50 191 ILE A C 1
ATOM 1478 O O . ILE A 1 191 ? -18.594 -0.889 -3.276 1.00 96.50 191 ILE A O 1
ATOM 1482 N N . THR A 1 192 ? -16.383 -0.845 -3.695 1.00 96.56 192 THR A N 1
ATOM 1483 C CA . THR A 1 192 ? -15.965 -0.565 -2.319 1.00 96.56 192 THR A CA 1
ATOM 1484 C C . THR A 1 192 ? -16.524 0.775 -1.851 1.00 96.56 192 THR A C 1
ATOM 1486 O O . THR A 1 192 ? -17.126 0.837 -0.782 1.00 96.56 192 THR A O 1
ATOM 1489 N N . ASP A 1 193 ? -16.418 1.830 -2.664 1.00 96.31 193 ASP A N 1
ATOM 1490 C CA . ASP A 1 193 ? -16.965 3.150 -2.329 1.00 96.31 193 ASP A CA 1
ATOM 1491 C C . ASP A 1 193 ? -18.492 3.108 -2.149 1.00 96.31 193 ASP A C 1
ATOM 1493 O O . ASP A 1 193 ? -19.017 3.578 -1.135 1.00 96.31 193 ASP A O 1
ATOM 1497 N N . ARG A 1 194 ? -19.212 2.452 -3.072 1.00 95.62 194 ARG A N 1
ATOM 1498 C CA . ARG A 1 194 ? -20.671 2.271 -2.969 1.00 95.62 194 ARG A CA 1
ATOM 1499 C C . ARG A 1 194 ? -21.067 1.453 -1.745 1.00 95.62 194 ARG A C 1
ATOM 1501 O O . ARG A 1 194 ? -22.007 1.833 -1.049 1.00 95.62 194 ARG A O 1
ATOM 1508 N N . ALA A 1 195 ? -20.358 0.363 -1.461 1.00 95.00 195 ALA A N 1
ATOM 1509 C CA . ALA A 1 195 ? -20.620 -0.483 -0.302 1.00 95.00 195 ALA A CA 1
ATOM 1510 C C . ALA A 1 195 ? -20.409 0.295 1.006 1.00 95.00 195 ALA A C 1
ATOM 1512 O O . ALA A 1 195 ? -21.275 0.285 1.877 1.00 95.00 195 ALA A O 1
ATOM 1513 N N . LEU A 1 196 ? -19.317 1.058 1.119 1.00 94.81 196 LEU A N 1
ATOM 1514 C CA . LEU A 1 196 ? -19.058 1.923 2.275 1.00 94.81 196 LEU A CA 1
ATOM 1515 C C . LEU A 1 196 ? -20.094 3.047 2.414 1.00 94.81 196 LEU A C 1
ATOM 1517 O O . LEU A 1 196 ? -20.425 3.458 3.527 1.00 94.81 196 LEU A O 1
ATOM 1521 N N . HIS A 1 197 ? -20.617 3.563 1.302 1.00 93.75 197 HIS A N 1
ATOM 1522 C CA . HIS A 1 197 ? -21.728 4.510 1.311 1.00 93.75 197 HIS A CA 1
ATOM 1523 C C . HIS A 1 197 ? -23.021 3.889 1.851 1.00 93.75 197 HIS A C 1
ATOM 1525 O O . HIS A 1 197 ? -23.676 4.508 2.687 1.00 93.75 197 HIS A O 1
ATOM 1531 N N . GLN A 1 198 ? -23.367 2.676 1.415 1.00 92.38 198 GLN A N 1
ATOM 1532 C CA . GLN A 1 198 ? -24.568 1.961 1.863 1.00 92.38 198 GLN A CA 1
ATOM 1533 C C . GLN A 1 198 ? -24.487 1.571 3.342 1.00 92.38 198 GLN A C 1
ATOM 1535 O O . GLN A 1 198 ? -25.463 1.735 4.073 1.00 92.38 198 GLN A O 1
ATOM 1540 N N . LEU A 1 199 ? -23.307 1.161 3.811 1.00 92.69 199 LEU A N 1
ATOM 1541 C CA . LEU A 1 199 ? -23.073 0.800 5.210 1.00 92.69 199 LEU A CA 1
ATOM 1542 C C . LEU A 1 199 ? -23.267 1.968 6.183 1.00 92.69 199 LEU A C 1
ATOM 1544 O O . LEU A 1 199 ? -23.560 1.741 7.350 1.00 92.69 199 LEU A O 1
ATOM 1548 N N . LYS A 1 200 ? -23.159 3.230 5.740 1.00 88.50 200 LYS A N 1
ATOM 1549 C CA . LYS A 1 200 ? -23.509 4.370 6.608 1.00 88.50 200 LYS A CA 1
ATOM 1550 C C . LYS A 1 200 ? -24.996 4.400 6.963 1.00 88.50 200 LYS A C 1
ATOM 1552 O O . LYS A 1 200 ? -25.332 4.851 8.051 1.00 88.50 200 LYS A O 1
ATOM 1557 N N . ALA A 1 201 ? -25.859 3.975 6.040 1.00 88.69 201 ALA A N 1
ATOM 1558 C CA . ALA A 1 201 ? -27.302 3.924 6.253 1.00 88.69 201 ALA A CA 1
ATOM 1559 C C . ALA A 1 201 ? -27.722 2.607 6.919 1.00 88.69 201 ALA A C 1
ATOM 1561 O O . ALA A 1 201 ? -28.516 2.629 7.852 1.00 88.69 201 ALA A O 1
ATOM 1562 N N . ASN A 1 202 ? -27.141 1.483 6.482 1.00 90.69 202 ASN A N 1
ATOM 1563 C CA . ASN A 1 202 ? -27.440 0.140 6.985 1.00 90.69 202 ASN A CA 1
ATOM 1564 C C . ASN A 1 202 ? -26.143 -0.603 7.370 1.00 90.69 202 ASN A C 1
ATOM 1566 O O . ASN A 1 202 ? -25.650 -1.405 6.573 1.00 90.69 202 ASN A O 1
ATOM 1570 N N . PRO A 1 203 ? -25.581 -0.368 8.572 1.00 84.19 203 PRO A N 1
ATOM 1571 C CA . PRO A 1 203 ? -24.258 -0.881 8.956 1.00 84.19 203 PRO A CA 1
ATOM 1572 C C . PRO A 1 203 ? -24.110 -2.406 8.962 1.00 84.19 203 PRO A C 1
ATOM 1574 O O . PRO A 1 203 ? -23.012 -2.906 8.761 1.00 84.19 203 PRO A O 1
ATOM 1577 N N . SER A 1 204 ? -25.199 -3.153 9.136 1.00 82.69 204 SER A N 1
ATOM 1578 C CA . SER A 1 204 ? -25.184 -4.623 9.162 1.00 82.69 204 SER A CA 1
ATOM 1579 C C . SER A 1 204 ? -25.289 -5.274 7.776 1.00 82.69 204 SER A C 1
ATOM 1581 O O . SER A 1 204 ? -25.125 -6.486 7.630 1.00 82.69 204 SER A O 1
ATOM 1583 N N . GLN A 1 205 ? -25.588 -4.506 6.724 1.00 86.38 205 GLN A N 1
ATOM 1584 C CA . GLN A 1 205 ? -25.868 -5.070 5.408 1.00 86.38 205 GLN A CA 1
ATOM 1585 C C . GLN A 1 205 ? -24.582 -5.257 4.596 1.00 86.38 205 GLN A C 1
ATOM 1587 O O . GLN A 1 205 ? -24.000 -4.294 4.110 1.00 86.38 205 GLN A O 1
ATOM 1592 N N . ARG A 1 206 ? -24.187 -6.517 4.354 1.00 87.69 206 ARG A N 1
ATOM 1593 C CA . ARG A 1 206 ? -23.020 -6.876 3.515 1.00 87.69 206 ARG A CA 1
ATOM 1594 C C . ARG A 1 206 ? -21.708 -6.225 3.985 1.00 87.69 206 ARG A C 1
ATOM 1596 O O . ARG A 1 206 ? -20.873 -5.841 3.171 1.00 87.69 206 ARG A O 1
ATOM 1603 N N . GLU A 1 207 ? -21.491 -6.166 5.296 1.00 90.81 207 GLU A N 1
ATOM 1604 C CA . GLU A 1 207 ? -20.274 -5.620 5.921 1.00 90.81 207 GLU A CA 1
ATOM 1605 C C . GLU A 1 207 ? -18.962 -6.302 5.479 1.00 90.81 207 GLU A C 1
ATOM 1607 O O . GLU A 1 207 ? -17.896 -5.697 5.555 1.00 90.81 207 GLU A O 1
ATOM 1612 N N . TRP A 1 208 ? -19.030 -7.528 4.943 1.00 93.50 208 TRP A N 1
ATOM 1613 C CA . TRP A 1 208 ? -17.886 -8.264 4.388 1.00 93.50 208 TRP A CA 1
ATOM 1614 C C . TRP A 1 208 ? -17.436 -7.775 2.999 1.00 93.50 208 TRP A C 1
ATOM 1616 O O . TRP A 1 208 ? -16.293 -8.009 2.588 1.00 93.50 208 TRP A O 1
ATOM 1626 N N . LEU A 1 209 ? -18.323 -7.111 2.251 1.00 95.31 209 LEU A N 1
ATOM 1627 C CA . LEU A 1 209 ? -18.078 -6.739 0.857 1.00 95.31 209 LEU A CA 1
ATOM 1628 C C . LEU A 1 209 ? -16.932 -5.722 0.707 1.00 95.31 209 LEU A C 1
ATOM 1630 O O . LEU A 1 209 ? -16.050 -5.975 -0.112 1.00 95.31 209 LEU A O 1
ATOM 1634 N N . PRO A 1 210 ? -16.855 -4.624 1.492 1.00 96.00 210 PRO A N 1
ATOM 1635 C CA . PRO A 1 210 ? -15.722 -3.705 1.406 1.00 96.00 210 PRO A CA 1
ATOM 1636 C C . PRO A 1 210 ? -14.379 -4.383 1.680 1.00 96.00 210 PRO A C 1
ATOM 1638 O O . PRO A 1 210 ? -13.400 -4.077 1.007 1.00 96.00 210 PRO A O 1
ATOM 1641 N N . PHE A 1 211 ? -14.323 -5.315 2.638 1.00 96.75 211 PHE A N 1
ATOM 1642 C CA . PHE A 1 211 ? -13.081 -6.007 2.983 1.00 96.75 211 PHE A CA 1
ATOM 1643 C C . PHE A 1 211 ? -12.617 -6.920 1.846 1.00 96.75 211 PHE A C 1
ATOM 1645 O O . PHE A 1 211 ? -11.486 -6.805 1.383 1.00 96.75 211 PHE A O 1
ATOM 1652 N N . THR A 1 212 ? -13.504 -7.779 1.337 1.00 96.94 212 THR A N 1
ATOM 1653 C CA . THR A 1 212 ? -13.178 -8.692 0.227 1.00 96.94 212 THR A CA 1
ATOM 1654 C C . THR A 1 212 ? -12.816 -7.950 -1.060 1.00 96.94 212 THR A C 1
ATOM 1656 O O . THR A 1 212 ? -11.834 -8.308 -1.709 1.00 96.94 212 THR A O 1
ATOM 1659 N N . ALA A 1 213 ? -13.538 -6.876 -1.396 1.00 97.00 213 ALA A N 1
ATOM 1660 C CA . ALA A 1 213 ? -13.212 -6.027 -2.539 1.00 97.00 213 ALA A CA 1
ATOM 1661 C C . ALA A 1 213 ? -11.858 -5.317 -2.361 1.00 97.00 213 ALA A C 1
ATOM 1663 O O . ALA A 1 213 ? -11.055 -5.301 -3.292 1.00 97.00 213 ALA A O 1
ATOM 1664 N N . THR A 1 214 ? -11.558 -4.810 -1.158 1.00 97.12 214 THR A N 1
ATOM 1665 C CA . THR A 1 214 ? -10.241 -4.228 -0.845 1.00 97.12 214 THR A CA 1
ATOM 1666 C C . THR A 1 214 ? -9.126 -5.259 -1.010 1.00 97.12 214 THR A C 1
ATOM 1668 O O . THR A 1 214 ? -8.132 -4.983 -1.672 1.00 97.12 214 THR A O 1
ATOM 1671 N N . VAL A 1 215 ? -9.289 -6.467 -0.465 1.00 97.25 215 VAL A N 1
ATOM 1672 C CA . VAL A 1 215 ? -8.306 -7.550 -0.616 1.00 97.25 215 VAL A CA 1
ATOM 1673 C C . VAL A 1 215 ? -8.082 -7.880 -2.095 1.00 97.25 215 VAL A C 1
ATOM 1675 O O . VAL A 1 215 ? -6.937 -7.995 -2.528 1.00 97.25 215 VAL A O 1
ATOM 1678 N N . ALA A 1 216 ? -9.149 -7.961 -2.892 1.00 97.44 216 ALA A N 1
ATOM 1679 C CA . ALA A 1 216 ? -9.050 -8.195 -4.330 1.00 97.44 216 ALA A CA 1
ATOM 1680 C C . ALA A 1 216 ? -8.308 -7.063 -5.071 1.00 97.44 216 ALA A C 1
ATOM 1682 O O . ALA A 1 216 ? -7.489 -7.352 -5.940 1.00 97.44 216 ALA A O 1
ATOM 1683 N N . ILE A 1 217 ? -8.511 -5.792 -4.697 1.00 97.12 217 ILE A N 1
ATOM 1684 C CA . ILE A 1 217 ? -7.743 -4.650 -5.234 1.00 97.12 217 ILE A CA 1
ATOM 1685 C C . ILE A 1 217 ? -6.242 -4.812 -4.960 1.00 97.12 217 ILE A C 1
ATOM 1687 O O . ILE A 1 217 ? -5.426 -4.612 -5.863 1.00 97.12 217 ILE A O 1
ATOM 1691 N N . PHE A 1 218 ? -5.871 -5.188 -3.732 1.00 95.81 218 PHE A N 1
ATOM 1692 C CA . PHE A 1 218 ? -4.471 -5.414 -3.357 1.00 95.81 218 PHE A CA 1
ATOM 1693 C C . PHE A 1 218 ? -3.847 -6.569 -4.144 1.00 95.81 218 PHE A C 1
ATOM 1695 O O . PHE A 1 218 ? -2.731 -6.427 -4.640 1.00 95.81 218 PHE A O 1
ATOM 1702 N N . TRP A 1 219 ? -4.575 -7.674 -4.323 1.00 96.44 219 TRP A N 1
ATOM 1703 C CA . TRP A 1 219 ? -4.123 -8.789 -5.157 1.00 96.44 219 TRP A CA 1
ATOM 1704 C C . TRP A 1 219 ? -3.932 -8.383 -6.617 1.00 96.44 219 TRP A C 1
ATOM 1706 O O . TRP A 1 219 ? -2.894 -8.689 -7.195 1.00 96.44 219 TRP A O 1
ATOM 1716 N N . LEU A 1 220 ? -4.883 -7.658 -7.210 1.00 95.56 220 LEU A N 1
ATOM 1717 C CA . LEU A 1 220 ? -4.761 -7.176 -8.589 1.00 95.56 220 LEU A CA 1
ATOM 1718 C C . LEU A 1 220 ? -3.577 -6.222 -8.761 1.00 95.56 220 LEU A C 1
ATOM 1720 O O . LEU A 1 220 ? -2.849 -6.325 -9.743 1.00 95.56 220 LEU A O 1
ATOM 1724 N N . SER A 1 221 ? -3.351 -5.340 -7.788 1.00 93.50 221 SER A N 1
ATOM 1725 C CA . SER A 1 221 ? -2.203 -4.428 -7.789 1.00 93.50 221 SER A CA 1
ATOM 1726 C C . SER A 1 221 ? -0.880 -5.194 -7.675 1.00 93.50 221 SER A C 1
ATOM 1728 O O . SER A 1 221 ? 0.057 -4.917 -8.421 1.00 93.50 221 SER A O 1
ATOM 1730 N N . PHE A 1 222 ? -0.818 -6.210 -6.807 1.00 91.94 222 PHE A N 1
ATOM 1731 C CA . PHE A 1 222 ? 0.336 -7.102 -6.696 1.00 91.94 222 PHE A CA 1
ATOM 1732 C C . PHE A 1 222 ? 0.600 -7.860 -8.004 1.00 91.94 222 PHE A C 1
ATOM 1734 O O . PHE A 1 222 ? 1.730 -7.857 -8.485 1.00 91.94 222 PHE A O 1
ATOM 1741 N N . PHE A 1 223 ? -0.429 -8.451 -8.620 1.00 91.62 223 PHE A N 1
ATOM 1742 C CA . PHE A 1 223 ? -0.289 -9.140 -9.906 1.00 91.62 223 PHE A CA 1
ATOM 1743 C C . PHE A 1 223 ? 0.120 -8.196 -11.037 1.00 91.62 223 PHE A C 1
ATOM 1745 O O . PHE A 1 223 ? 0.929 -8.584 -11.874 1.00 91.62 223 PHE A O 1
ATOM 1752 N N . GLY A 1 224 ? -0.381 -6.958 -11.045 1.00 89.81 224 GLY A N 1
ATOM 1753 C CA . GLY A 1 224 ? 0.040 -5.938 -12.004 1.00 89.81 224 GLY A CA 1
ATOM 1754 C C . GLY A 1 224 ? 1.538 -5.644 -11.909 1.00 89.81 224 GLY A C 1
ATOM 1755 O O . GLY A 1 224 ? 2.235 -5.661 -12.923 1.00 89.81 224 GLY A O 1
ATOM 1756 N N . ILE A 1 225 ? 2.057 -5.449 -10.691 1.00 88.19 225 ILE A N 1
ATOM 1757 C CA . ILE A 1 225 ? 3.496 -5.246 -10.461 1.00 88.19 225 ILE A CA 1
ATOM 1758 C C . ILE A 1 225 ? 4.282 -6.509 -10.839 1.00 88.19 225 ILE A C 1
ATOM 1760 O O . ILE A 1 225 ? 5.245 -6.422 -11.596 1.00 88.19 225 ILE A O 1
ATOM 1764 N N . ALA A 1 226 ? 3.851 -7.685 -10.378 1.00 89.62 226 ALA A N 1
ATOM 1765 C CA . ALA A 1 226 ? 4.534 -8.951 -10.642 1.00 89.62 226 ALA A CA 1
ATOM 1766 C C . ALA A 1 226 ? 4.640 -9.254 -12.144 1.00 89.62 226 ALA A C 1
ATOM 1768 O O . ALA A 1 226 ? 5.717 -9.606 -12.620 1.00 89.62 226 ALA A O 1
ATOM 1769 N N . TYR A 1 227 ? 3.556 -9.060 -12.901 1.00 88.38 227 TYR A N 1
ATOM 1770 C CA . TYR A 1 227 ? 3.561 -9.211 -14.357 1.00 88.38 227 TYR A CA 1
ATOM 1771 C C . TYR A 1 227 ? 4.511 -8.215 -15.029 1.00 88.38 227 TYR A C 1
ATOM 1773 O O . TYR A 1 227 ? 5.198 -8.555 -15.987 1.00 88.38 227 TYR A O 1
ATOM 1781 N N . SER A 1 228 ? 4.553 -6.977 -14.532 1.00 86.38 228 SER A N 1
ATOM 1782 C CA . SER A 1 228 ? 5.382 -5.920 -15.118 1.00 86.38 228 SER A CA 1
ATOM 1783 C C . SER A 1 228 ? 6.872 -6.195 -14.953 1.00 86.38 228 SER A C 1
ATOM 1785 O O . SER A 1 228 ? 7.639 -5.947 -15.881 1.00 86.38 228 SER A O 1
ATOM 1787 N N . LEU A 1 229 ? 7.266 -6.729 -13.794 1.00 85.81 229 LEU A N 1
ATOM 1788 C CA . LEU A 1 229 ? 8.657 -7.041 -13.481 1.00 85.81 229 LEU A CA 1
ATOM 1789 C C . LEU A 1 229 ? 9.113 -8.353 -14.128 1.00 85.81 229 LEU A C 1
ATOM 1791 O O . LEU A 1 229 ? 10.218 -8.413 -14.662 1.00 85.81 229 LEU A O 1
ATOM 1795 N N . PHE A 1 230 ? 8.261 -9.383 -14.150 1.00 87.31 230 PHE A N 1
ATOM 1796 C CA . PHE A 1 230 ? 8.608 -10.699 -14.687 1.00 87.31 230 PHE A CA 1
ATOM 1797 C C . PHE A 1 230 ? 9.163 -10.613 -16.125 1.00 87.31 230 PHE A C 1
ATOM 1799 O O . PHE A 1 230 ? 8.572 -9.932 -16.961 1.00 87.31 230 PHE A O 1
ATOM 1806 N N . PRO A 1 231 ? 10.272 -11.295 -16.475 1.00 87.62 231 PRO A N 1
ATOM 1807 C CA . PRO A 1 231 ? 11.011 -12.290 -15.690 1.00 87.62 231 PRO A CA 1
ATOM 1808 C C . PRO A 1 231 ? 12.089 -11.704 -14.762 1.00 87.62 231 PRO A C 1
ATOM 1810 O O . PRO A 1 231 ? 12.822 -12.460 -14.127 1.00 87.62 231 PRO A O 1
ATOM 1813 N N . TYR A 1 232 ? 12.211 -10.381 -14.683 1.00 86.88 232 TYR A N 1
ATOM 1814 C CA . TYR A 1 232 ? 13.185 -9.704 -13.838 1.00 86.88 232 TYR A CA 1
ATOM 1815 C C . TYR A 1 232 ? 12.637 -9.475 -12.426 1.00 86.88 232 TYR A C 1
ATOM 1817 O O . TYR A 1 232 ? 11.434 -9.370 -12.199 1.00 86.88 232 TYR A O 1
ATOM 1825 N N . LEU A 1 233 ? 13.546 -9.392 -11.455 1.00 82.44 233 LEU A N 1
ATOM 1826 C CA . LEU A 1 233 ? 13.212 -9.028 -10.073 1.00 82.44 233 LEU A CA 1
ATOM 1827 C C . LEU A 1 233 ? 13.470 -7.559 -9.770 1.00 82.44 233 LEU A C 1
ATOM 1829 O O . LEU A 1 233 ? 12.974 -7.058 -8.774 1.00 82.44 233 LEU A O 1
ATOM 1833 N N . ILE A 1 234 ? 14.280 -6.891 -10.585 1.00 82.88 234 ILE A N 1
ATOM 1834 C CA . ILE A 1 234 ? 14.677 -5.499 -10.411 1.00 82.88 234 ILE A CA 1
ATOM 1835 C C . ILE A 1 234 ? 14.487 -4.823 -11.760 1.00 82.88 234 ILE A C 1
ATOM 1837 O O . ILE A 1 234 ? 14.882 -5.380 -12.785 1.00 82.88 234 ILE A O 1
ATOM 1841 N N . VAL A 1 235 ? 13.886 -3.634 -11.756 1.00 78.12 235 VAL A N 1
ATOM 1842 C CA . VAL A 1 235 ? 13.808 -2.799 -12.955 1.00 78.12 235 VAL A CA 1
ATOM 1843 C C . VAL A 1 235 ? 15.220 -2.331 -13.288 1.00 78.12 235 VAL A C 1
ATOM 1845 O O . VAL A 1 235 ? 15.834 -1.600 -12.511 1.00 78.12 235 VAL A O 1
ATOM 1848 N N . VAL A 1 236 ? 15.752 -2.791 -14.418 1.00 63.53 236 VAL A N 1
ATOM 1849 C CA . VAL A 1 236 ? 17.056 -2.357 -14.916 1.00 63.53 236 VAL A CA 1
ATOM 1850 C C . VAL A 1 236 ? 16.821 -1.138 -15.796 1.00 63.53 236 VAL A C 1
ATOM 1852 O O . VAL A 1 236 ? 16.277 -1.255 -16.892 1.00 63.53 236 VAL A O 1
ATOM 1855 N N . ASN A 1 237 ? 17.210 0.036 -15.308 1.00 57.81 237 ASN A N 1
ATOM 1856 C CA . ASN A 1 237 ? 17.297 1.221 -16.151 1.00 57.81 237 ASN A CA 1
ATOM 1857 C C . ASN A 1 237 ? 18.607 1.098 -16.944 1.00 57.81 237 ASN A C 1
ATOM 1859 O O . ASN A 1 237 ? 19.685 1.219 -16.362 1.00 57.81 237 ASN A O 1
ATOM 1863 N N . ALA A 1 238 ? 18.496 0.728 -18.223 1.00 40.19 238 ALA A N 1
ATOM 1864 C CA . ALA A 1 238 ? 19.619 0.679 -19.161 1.00 40.19 238 ALA A CA 1
ATOM 1865 C C . ALA A 1 238 ? 20.083 2.087 -19.556 1.00 40.19 238 ALA A C 1
ATOM 1867 O O . ALA A 1 238 ? 19.207 2.974 -19.692 1.00 40.19 238 ALA A O 1
#

Radius of gyration: 19.2 Å; chains: 1; bounding box: 50×33×64 Å

Foldseek 3Di:
DVLCVVCVVVVVVVVVVVLVCCCPVPVPVSVVLCVLLVPLVVQLVVLVVQLVVLVVVLVVDDPVCNVVSVVSNVRSLLSNQLSVQLSVLCQLLLNPPDPVSNVLSNLSSVLRVLLVLLLVLLSVLVVDDDPSNLVSLVSNLVSLVSNVVSLVSSVVVNCVSAVQLVCQCPPPPNVVVLVCLVVLLVVLSVQLNVVSVVCNVVSPPPSVSNNVSSVVNVVSSVVNSVVSQPPHPGRDPD

pLDDT: mean 91.72, std 6.55, range [40.19, 98.12]

Secondary structure (DSSP, 8-state):
-TTTHHHHHHHHHHHHHHHHHHHHH-HHHHHHHHHHTHHHHHHHHHHHHHHHHHHHHHHHS-GGGHHHHHHHHHHHHHHHHHHHHHHHHHHHTTT--SHHHHHHHHHHHHHHHHHHHHHHHHHHHTT--HHHHHHHHHHHHHHHHHHHHHHHHHHHHHHHH-HHHHHHHHSTTHHHHHTHHHHHHHHHHHHHHHHHHHHHH-TTSSTHHHHHHHHHHHHHHHHHHHHHHTT-SS----